Protein AF-A0A3D0FQM7-F1 (afdb_monomer_lite)

Sequence (229 aa):
MLYHYLISGLPNIERDDNKPVPDLDWLRAELDEQLTDADKGLIDLVSMDIDAMPLTEEQQEHIETLREPDRTNYKQKLYYDKGLGCGNDFVRQWFAYLMTVNNIVTALLCRRHGWDVRNQVVGDDEVAQLLRSSNARDFDLPPIVEDYSMIAAVAEEENLFLREKKLDALKWQWLEEHSFDKFFGIEQVVAYWLQVSLLTRWKALTIEQGTQVFRNLLDELKKTDIPQT

Foldseek 3Di:
DFAQVVLVPDDDDDPDLPDDQDDLVVLLVSCVVPDDPLLNVLLCLLPDDLVPDDDDPVLVVVLVVDDPPLSVLSSLQVSLVSQCPRPDPLSNVLSVVVLLLQLQLQLLLCVVVVHQSLSVRHDDDPSNVLSNPAPDNLSPCCVPDVCSVLSNVLSVDPPPVVSLVSVLVVSLVSLCVSCVVVSGHSSVVSSSSSNSVSSVVVNVVVVVVVVVVVVVVVVVVVVVPDDDD

Structure (mmCIF, N/CA/C/O backbone):
data_AF-A0A3D0FQM7-F1
#
_entry.id   AF-A0A3D0FQM7-F1
#
loop_
_atom_site.group_PDB
_atom_site.id
_atom_site.type_symbol
_atom_site.label_atom_id
_atom_site.label_alt_id
_atom_site.label_comp_id
_atom_site.label_asym_id
_atom_site.label_entity_id
_atom_site.label_seq_id
_atom_site.pdbx_PDB_ins_code
_atom_site.Cartn_x
_atom_site.Cartn_y
_atom_site.Cartn_z
_atom_site.occupancy
_atom_site.B_iso_or_equiv
_atom_site.auth_seq_id
_atom_site.auth_comp_id
_atom_site.auth_asym_id
_atom_site.auth_atom_id
_atom_site.pdbx_PDB_model_num
ATOM 1 N N . MET A 1 1 ? 9.059 -12.414 -19.251 1.00 63.94 1 MET A N 1
ATOM 2 C CA . MET A 1 1 ? 10.210 -11.866 -20.007 1.00 63.94 1 MET A CA 1
ATOM 3 C C . MET A 1 1 ? 11.314 -11.554 -18.997 1.00 63.94 1 MET A C 1
ATOM 5 O O . MET A 1 1 ? 11.016 -11.553 -17.812 1.00 63.94 1 MET A O 1
ATOM 9 N N . LEU A 1 2 ? 12.573 -11.404 -19.411 1.00 76.06 2 LEU A N 1
ATOM 10 C CA . LEU A 1 2 ? 13.686 -11.153 -18.488 1.00 76.06 2 LEU A CA 1
ATOM 11 C C . LEU A 1 2 ? 14.192 -9.711 -18.657 1.00 76.06 2 LEU A C 1
ATOM 13 O O . LEU A 1 2 ? 14.717 -9.386 -19.720 1.00 76.06 2 LEU A O 1
ATOM 17 N N . TYR A 1 3 ? 14.081 -8.875 -17.622 1.00 88.38 3 TYR A N 1
ATOM 18 C CA . TYR A 1 3 ? 14.333 -7.421 -17.697 1.00 88.38 3 TYR A CA 1
ATOM 19 C C . TYR A 1 3 ? 15.748 -7.015 -17.257 1.00 88.38 3 TYR A C 1
ATOM 21 O O . TYR A 1 3 ? 15.946 -5.949 -16.684 1.00 88.38 3 TYR A O 1
ATOM 29 N N . HIS A 1 4 ? 16.754 -7.858 -17.509 1.00 85.25 4 HIS A N 1
ATOM 30 C CA . HIS A 1 4 ? 18.127 -7.644 -17.026 1.00 85.25 4 HIS A CA 1
ATOM 31 C C . HIS A 1 4 ? 18.690 -6.257 -17.357 1.00 85.25 4 HIS A C 1
ATOM 33 O O . HIS A 1 4 ? 19.258 -5.608 -16.482 1.00 85.25 4 HIS A O 1
ATOM 39 N N . TYR A 1 5 ? 18.553 -5.814 -18.612 1.00 84.75 5 TYR A N 1
ATOM 40 C CA . TYR A 1 5 ? 19.114 -4.540 -19.071 1.00 84.75 5 TYR A CA 1
ATOM 41 C C . TYR A 1 5 ? 18.405 -3.347 -18.442 1.00 84.75 5 TYR A C 1
ATOM 43 O O . TYR A 1 5 ? 19.082 -2.447 -17.953 1.00 84.75 5 TYR A O 1
ATOM 51 N N . LEU A 1 6 ? 17.071 -3.392 -18.392 1.00 87.69 6 LEU A N 1
ATOM 52 C CA . LEU A 1 6 ? 16.260 -2.393 -17.709 1.00 87.69 6 LEU A CA 1
ATOM 53 C C . LEU A 1 6 ? 16.699 -2.266 -16.251 1.00 87.69 6 LEU A C 1
ATOM 55 O O . LEU A 1 6 ? 17.138 -1.203 -15.835 1.00 87.69 6 LEU A O 1
ATOM 59 N N . ILE A 1 7 ? 16.673 -3.375 -15.506 1.00 86.88 7 ILE A N 1
ATOM 60 C CA . ILE A 1 7 ? 16.970 -3.398 -14.068 1.00 86.88 7 ILE A CA 1
ATOM 61 C C . ILE A 1 7 ? 18.404 -2.941 -13.786 1.00 86.88 7 ILE A C 1
ATOM 63 O O . ILE A 1 7 ? 18.631 -2.190 -12.844 1.00 86.88 7 ILE A O 1
ATOM 67 N N . SER A 1 8 ? 19.366 -3.331 -14.625 1.00 84.62 8 SER A N 1
ATOM 68 C CA . SER A 1 8 ? 20.765 -2.900 -14.478 1.00 84.62 8 SER A CA 1
ATOM 69 C C . SER A 1 8 ? 20.973 -1.409 -14.773 1.00 84.62 8 SER A C 1
ATOM 71 O O . SER A 1 8 ? 21.980 -0.845 -14.350 1.00 84.62 8 SER A O 1
ATOM 73 N N . GLY A 1 9 ? 20.062 -0.785 -15.525 1.00 83.25 9 GL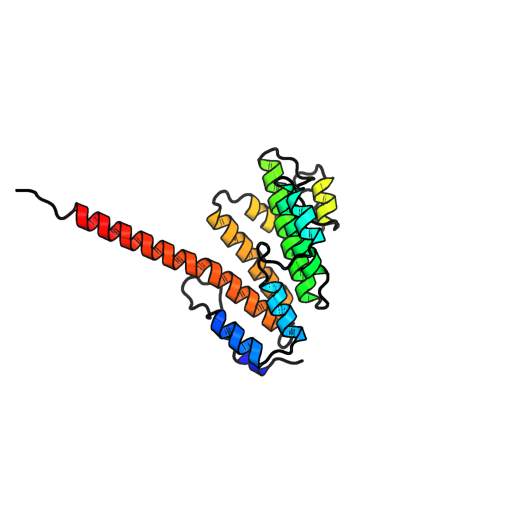Y A N 1
ATOM 74 C CA . GLY A 1 9 ? 20.080 0.643 -15.841 1.00 83.25 9 GLY A CA 1
ATOM 75 C C . GLY A 1 9 ? 19.309 1.515 -14.848 1.00 83.25 9 GLY A C 1
ATOM 76 O O . GLY A 1 9 ? 19.432 2.739 -14.912 1.00 83.25 9 GLY A O 1
ATOM 77 N N . LEU A 1 10 ? 18.533 0.920 -13.934 1.00 86.25 10 LEU A N 1
ATOM 78 C CA . LEU A 1 10 ? 17.749 1.678 -12.962 1.00 86.25 10 LEU A CA 1
ATOM 79 C C . LEU A 1 10 ? 18.667 2.384 -11.946 1.00 86.25 10 LEU A C 1
ATOM 81 O O . LEU A 1 10 ? 19.598 1.768 -11.417 1.00 86.25 10 LEU A O 1
ATOM 85 N N . PRO A 1 11 ? 18.414 3.669 -11.632 1.00 86.00 11 PRO A N 1
ATOM 86 C CA . PRO A 1 11 ? 19.147 4.379 -10.592 1.00 86.00 11 PRO A CA 1
ATOM 87 C C . PRO A 1 11 ? 19.053 3.670 -9.241 1.00 86.00 11 PRO A C 1
ATOM 89 O O . PRO A 1 11 ? 17.975 3.228 -8.845 1.00 86.00 11 PRO A O 1
ATOM 92 N N . ASN A 1 12 ? 20.150 3.632 -8.486 1.00 84.50 12 ASN A N 1
ATOM 93 C CA . ASN A 1 12 ? 20.084 3.159 -7.107 1.00 84.50 12 ASN A CA 1
ATOM 94 C C . ASN A 1 12 ? 19.254 4.137 -6.262 1.00 84.50 12 ASN A C 1
ATOM 96 O O . ASN A 1 12 ? 19.517 5.343 -6.280 1.00 84.50 12 ASN A O 1
ATOM 100 N N . ILE A 1 13 ? 18.282 3.615 -5.520 1.00 86.38 13 ILE A N 1
ATOM 101 C CA . ILE A 1 13 ? 17.407 4.396 -4.646 1.00 86.38 13 ILE A CA 1
ATOM 102 C C . ILE A 1 13 ? 17.556 3.924 -3.211 1.00 86.38 13 ILE A C 1
ATOM 104 O O . ILE A 1 13 ? 17.746 2.745 -2.935 1.00 86.38 13 ILE A O 1
ATOM 108 N N . GLU A 1 14 ? 17.453 4.867 -2.288 1.00 82.06 14 GLU A N 1
ATOM 109 C CA . GLU A 1 14 ? 17.470 4.597 -0.860 1.00 82.06 14 GLU A CA 1
ATOM 110 C C . GLU A 1 14 ? 16.447 5.499 -0.186 1.00 82.06 14 GLU A C 1
ATOM 112 O O . GLU A 1 14 ? 16.129 6.586 -0.677 1.00 82.06 14 GLU A O 1
ATOM 117 N N . ARG A 1 15 ? 15.965 5.066 0.975 1.00 79.12 15 ARG A N 1
ATOM 118 C CA . ARG A 1 15 ? 15.038 5.833 1.800 1.00 79.12 15 ARG A CA 1
ATOM 119 C C . ARG A 1 15 ? 15.767 6.917 2.604 1.00 79.12 15 ARG A C 1
ATOM 121 O O . ARG A 1 15 ? 15.779 6.899 3.832 1.00 79.12 15 ARG A O 1
ATOM 128 N N . ASP A 1 16 ? 16.395 7.846 1.894 1.00 73.56 16 ASP A N 1
ATOM 129 C CA . ASP A 1 16 ? 17.063 9.030 2.438 1.00 73.56 16 ASP A CA 1
ATOM 130 C C . ASP A 1 16 ? 16.453 10.282 1.805 1.00 73.56 16 ASP A C 1
ATOM 132 O O . ASP A 1 16 ? 16.537 10.480 0.592 1.00 73.56 16 ASP A O 1
ATOM 136 N N . ASP A 1 17 ? 15.866 11.142 2.641 1.00 68.06 17 ASP A N 1
ATOM 137 C CA . ASP A 1 17 ? 15.197 12.380 2.225 1.00 68.06 17 ASP A CA 1
ATOM 138 C C . ASP A 1 17 ? 16.145 13.351 1.480 1.00 68.06 17 ASP A C 1
ATOM 140 O O . ASP A 1 17 ? 15.680 14.252 0.782 1.00 68.06 17 ASP A O 1
ATOM 144 N N . ASN A 1 18 ? 17.467 13.180 1.605 1.00 69.38 18 ASN A N 1
ATOM 145 C CA . ASN A 1 18 ? 18.467 14.021 0.941 1.00 69.38 18 ASN A CA 1
ATOM 146 C C . ASN A 1 18 ? 18.941 13.474 -0.410 1.00 69.38 18 ASN A C 1
ATOM 148 O O . ASN A 1 18 ? 19.689 14.157 -1.117 1.00 69.38 18 ASN A O 1
ATOM 152 N N . LYS A 1 19 ? 18.558 12.245 -0.773 1.00 73.38 19 LYS A N 1
ATOM 153 C CA . LYS A 1 19 ? 18.982 11.633 -2.033 1.00 73.38 19 LYS A CA 1
ATOM 154 C C . LYS A 1 19 ? 18.049 12.017 -3.180 1.00 73.38 19 LYS A C 1
ATOM 156 O O . LYS A 1 19 ? 16.846 12.196 -2.984 1.00 73.38 19 LYS A O 1
ATOM 161 N N . PRO A 1 20 ? 18.589 12.164 -4.403 1.00 75.50 20 PRO A N 1
ATOM 162 C CA . PRO A 1 20 ? 17.763 12.438 -5.563 1.00 75.50 20 PRO A CA 1
ATOM 163 C C . PRO A 1 20 ? 16.830 11.253 -5.824 1.00 75.50 20 PRO A C 1
ATOM 165 O O . PRO A 1 20 ? 17.272 10.128 -6.040 1.00 75.50 20 PRO A O 1
ATOM 168 N N . VAL A 1 21 ? 15.532 11.537 -5.819 1.00 83.19 21 VAL A N 1
ATOM 169 C CA . VAL A 1 21 ? 14.489 10.591 -6.224 1.00 83.19 21 VAL A CA 1
ATOM 170 C C . VAL A 1 21 ? 14.320 10.685 -7.742 1.00 83.19 21 VAL A C 1
ATOM 172 O O . VAL A 1 21 ? 14.180 11.817 -8.234 1.00 83.19 21 VAL A O 1
ATOM 175 N N . PRO A 1 22 ? 14.329 9.552 -8.474 1.00 84.81 22 PRO A N 1
ATOM 176 C CA . PRO A 1 22 ? 14.021 9.525 -9.898 1.00 84.81 22 PRO A CA 1
ATOM 177 C C . PRO A 1 22 ? 12.684 10.198 -10.203 1.00 84.81 22 PRO A C 1
ATOM 179 O O . PRO A 1 22 ? 11.753 10.165 -9.399 1.00 84.81 22 PRO A O 1
ATOM 182 N N . ASP A 1 23 ? 12.600 10.824 -11.368 1.00 87.94 23 ASP A N 1
ATOM 183 C CA . ASP A 1 23 ? 11.354 11.398 -11.856 1.00 87.94 23 ASP A CA 1
ATOM 184 C C . ASP A 1 23 ? 10.416 10.267 -12.319 1.00 87.94 23 ASP A C 1
ATOM 186 O O . ASP A 1 23 ? 10.835 9.391 -13.081 1.00 87.94 23 ASP A O 1
ATOM 190 N N . LEU A 1 24 ? 9.173 10.263 -11.824 1.00 89.44 24 LEU A N 1
ATOM 191 C CA . LEU A 1 24 ? 8.188 9.229 -12.154 1.00 89.44 24 LEU A CA 1
ATOM 192 C C . LEU A 1 24 ? 7.749 9.279 -13.619 1.00 89.44 24 LEU A C 1
ATOM 194 O O . LEU A 1 24 ? 7.508 8.221 -14.192 1.00 89.44 24 LEU A O 1
ATOM 198 N N . ASP A 1 25 ? 7.682 10.459 -14.237 1.00 90.06 25 ASP A N 1
ATOM 199 C CA . ASP A 1 25 ? 7.291 10.600 -15.641 1.00 90.06 25 ASP A CA 1
ATOM 200 C C . ASP A 1 25 ? 8.396 10.064 -16.555 1.00 90.06 25 ASP A C 1
ATOM 202 O O . ASP A 1 25 ? 8.126 9.336 -17.513 1.00 90.06 25 ASP A O 1
ATOM 206 N N . TRP A 1 26 ? 9.659 10.361 -16.222 1.00 91.44 26 TRP A N 1
ATOM 207 C CA . TRP A 1 26 ? 10.805 9.759 -16.909 1.00 91.44 26 TRP A CA 1
ATOM 208 C C . TRP A 1 26 ? 10.800 8.237 -16.761 1.00 91.44 26 TRP A C 1
ATOM 210 O O . TRP A 1 26 ? 10.916 7.523 -17.757 1.00 91.44 26 TRP A O 1
ATOM 220 N N . LEU A 1 27 ? 10.644 7.743 -15.528 1.00 92.69 27 LEU A N 1
ATOM 221 C CA . LEU A 1 27 ? 10.638 6.308 -15.266 1.00 92.69 27 LEU A CA 1
ATOM 222 C C . LEU A 1 27 ? 9.503 5.643 -16.042 1.00 92.69 27 LEU A C 1
ATOM 224 O O . LEU A 1 27 ? 9.705 4.593 -16.640 1.00 92.69 27 LEU A O 1
ATOM 228 N N . ARG A 1 28 ? 8.326 6.272 -16.086 1.00 94.25 28 ARG A N 1
ATOM 229 C CA . ARG A 1 28 ? 7.182 5.749 -16.826 1.00 94.25 28 ARG A CA 1
ATOM 230 C C . ARG A 1 28 ? 7.488 5.610 -18.311 1.00 94.25 28 ARG A C 1
ATOM 232 O O . ARG A 1 28 ? 7.230 4.548 -18.867 1.00 94.25 28 ARG A O 1
ATOM 239 N N . ALA A 1 29 ? 8.062 6.644 -18.924 1.00 93.12 29 ALA A N 1
ATOM 240 C CA . ALA A 1 29 ? 8.447 6.608 -20.331 1.00 93.12 29 ALA A CA 1
ATOM 241 C C . ALA A 1 29 ? 9.453 5.479 -20.617 1.00 93.12 29 ALA A C 1
ATOM 243 O O . ALA A 1 29 ? 9.261 4.712 -21.557 1.00 93.12 29 ALA A O 1
ATOM 244 N N . GLU A 1 30 ? 10.468 5.323 -19.762 1.00 91.38 30 GLU A N 1
ATOM 245 C CA . GLU A 1 30 ? 11.468 4.255 -19.882 1.00 91.38 30 GLU A CA 1
ATOM 246 C C . GLU A 1 30 ? 10.831 2.857 -19.781 1.00 91.38 30 GLU A C 1
ATOM 248 O O . GLU A 1 30 ? 11.126 1.960 -20.573 1.00 91.38 30 GLU A O 1
ATOM 253 N N . LEU A 1 31 ? 9.913 2.665 -18.827 1.00 93.81 31 LEU A N 1
ATOM 254 C CA . LEU A 1 31 ? 9.181 1.408 -18.676 1.00 93.81 31 LEU A CA 1
ATOM 255 C C . LEU A 1 31 ? 8.269 1.135 -19.879 1.00 93.81 31 LEU A C 1
ATOM 257 O O . LEU A 1 31 ? 8.211 0.003 -20.358 1.00 93.81 31 LEU A O 1
ATOM 261 N N . ASP A 1 32 ? 7.585 2.150 -20.403 1.00 92.75 32 ASP A N 1
ATOM 262 C CA . ASP A 1 32 ? 6.662 1.986 -21.525 1.00 92.75 32 ASP A CA 1
ATOM 263 C C . ASP A 1 32 ? 7.373 1.570 -22.829 1.00 92.75 32 ASP A C 1
ATOM 265 O O . ASP A 1 32 ? 6.770 0.894 -23.671 1.00 92.75 32 ASP A O 1
ATOM 269 N N . GLU A 1 33 ? 8.652 1.908 -22.997 1.00 92.44 33 GLU A N 1
ATOM 270 C CA . GLU A 1 33 ? 9.459 1.463 -24.139 1.00 92.44 33 GLU A CA 1
ATOM 271 C C . GLU A 1 33 ? 9.908 -0.002 -24.027 1.00 92.44 33 GLU A C 1
ATOM 273 O O . GLU A 1 33 ? 10.054 -0.684 -25.045 1.00 92.44 33 GLU A O 1
ATOM 278 N N . GLN A 1 34 ? 10.116 -0.503 -22.805 1.00 92.44 34 GLN A N 1
ATOM 279 C CA . GLN A 1 34 ? 10.748 -1.807 -22.570 1.00 92.44 34 GLN A CA 1
ATOM 280 C C . GLN A 1 34 ? 9.785 -2.915 -22.117 1.00 92.44 34 GLN A C 1
ATOM 282 O O . GLN A 1 34 ? 10.095 -4.100 -22.271 1.00 92.44 34 GLN A O 1
ATOM 287 N N . LEU A 1 35 ? 8.632 -2.564 -21.544 1.00 94.44 35 LEU A N 1
ATOM 288 C CA . LEU A 1 35 ? 7.663 -3.523 -21.016 1.00 94.44 35 LEU A CA 1
ATOM 289 C C . LEU A 1 35 ? 6.705 -4.050 -22.090 1.00 94.44 35 LEU A C 1
ATOM 291 O O . LEU A 1 35 ? 6.374 -3.373 -23.064 1.00 94.44 35 LEU A O 1
ATOM 295 N N . THR A 1 36 ? 6.205 -5.271 -21.883 1.00 95.06 36 THR A N 1
ATOM 296 C CA . THR A 1 36 ? 5.086 -5.790 -22.681 1.00 95.06 36 THR A CA 1
ATOM 297 C C . THR A 1 36 ? 3.776 -5.131 -22.254 1.00 95.06 36 THR A C 1
ATOM 299 O O . THR A 1 36 ? 3.668 -4.643 -21.132 1.00 95.06 36 THR A O 1
ATOM 302 N N . ASP A 1 37 ? 2.746 -5.166 -23.102 1.00 94.06 37 ASP A N 1
ATOM 303 C CA . ASP A 1 37 ? 1.435 -4.589 -22.759 1.00 94.06 37 ASP A CA 1
ATOM 304 C C . ASP A 1 37 ? 0.825 -5.211 -21.491 1.00 94.06 37 ASP A C 1
ATOM 306 O O . ASP A 1 37 ? 0.193 -4.519 -20.696 1.00 94.06 37 ASP A O 1
ATOM 310 N N . ALA A 1 38 ? 1.062 -6.507 -21.259 1.00 93.44 38 ALA A N 1
ATOM 311 C CA . ALA A 1 38 ? 0.615 -7.182 -20.043 1.00 93.44 38 ALA A CA 1
ATOM 312 C C . ALA A 1 38 ? 1.317 -6.633 -18.787 1.00 93.44 38 ALA A C 1
ATOM 314 O O . ALA A 1 38 ? 0.674 -6.424 -17.761 1.00 93.44 38 ALA A O 1
ATOM 315 N N . ASP A 1 39 ? 2.620 -6.365 -18.878 1.00 95.69 39 ASP A N 1
ATOM 316 C CA . ASP A 1 39 ? 3.418 -5.855 -17.760 1.00 95.69 39 ASP A CA 1
ATOM 317 C C . ASP A 1 39 ? 3.153 -4.374 -17.486 1.00 95.69 39 ASP A C 1
ATOM 319 O O . ASP A 1 39 ? 3.108 -3.960 -16.329 1.00 95.69 39 ASP A O 1
ATOM 323 N N . LYS A 1 40 ? 2.907 -3.579 -18.535 1.00 96.12 40 LYS A N 1
ATOM 324 C CA . LYS A 1 40 ? 2.424 -2.196 -18.395 1.00 96.12 40 LYS A CA 1
ATOM 325 C C . LYS A 1 40 ? 1.127 -2.154 -17.599 1.00 96.12 40 LYS A C 1
ATOM 327 O O . LYS A 1 40 ? 1.001 -1.334 -16.697 1.00 96.12 40 LYS A O 1
ATOM 332 N N . GLY A 1 41 ? 0.228 -3.110 -17.844 1.00 96.31 41 GLY A N 1
ATOM 333 C CA . GLY A 1 41 ? -0.997 -3.270 -17.064 1.00 96.31 41 GLY A CA 1
ATOM 334 C C . GLY A 1 41 ? -0.753 -3.490 -15.565 1.00 96.31 41 GLY A C 1
ATOM 335 O O . GLY A 1 41 ? -1.575 -3.068 -14.754 1.00 96.31 41 GLY A O 1
ATOM 336 N N . LEU A 1 42 ? 0.378 -4.088 -15.166 1.00 97.31 42 LEU A N 1
ATOM 337 C CA . LEU A 1 42 ? 0.753 -4.198 -13.751 1.00 97.31 42 LEU A CA 1
ATOM 338 C C . LEU A 1 42 ? 1.178 -2.847 -13.177 1.00 97.31 42 LEU A C 1
ATOM 340 O O . LEU A 1 42 ? 0.751 -2.512 -12.074 1.00 97.31 42 LEU A O 1
ATOM 344 N N . ILE A 1 43 ? 1.971 -2.067 -13.922 1.00 97.44 43 ILE A N 1
ATOM 345 C CA . ILE A 1 43 ? 2.367 -0.709 -13.518 1.00 97.44 43 ILE A CA 1
ATOM 346 C C . ILE A 1 43 ? 1.133 0.191 -13.411 1.00 97.44 43 ILE A C 1
ATOM 348 O O . ILE A 1 43 ? 0.979 0.894 -12.415 1.00 97.44 43 ILE A O 1
ATOM 352 N N . ASP A 1 44 ? 0.219 0.126 -14.379 1.00 96.44 44 ASP A N 1
ATOM 353 C CA . ASP A 1 44 ? -1.051 0.861 -14.353 1.00 96.44 44 ASP A CA 1
ATOM 354 C C . ASP A 1 44 ? -1.880 0.499 -13.121 1.00 96.44 44 ASP A C 1
ATOM 356 O O . ASP A 1 44 ? -2.375 1.378 -12.417 1.00 96.44 44 ASP A O 1
ATOM 360 N N . LEU A 1 45 ? -1.984 -0.799 -12.822 1.00 97.00 45 LEU A N 1
ATOM 361 C CA . LEU A 1 45 ? -2.744 -1.292 -11.683 1.00 97.00 45 LEU A CA 1
ATOM 362 C C . LEU A 1 45 ? -2.171 -0.792 -10.351 1.00 97.00 45 LEU A C 1
ATOM 364 O O . LEU A 1 45 ? -2.932 -0.310 -9.515 1.00 97.00 45 LEU A O 1
ATOM 368 N N . VAL A 1 46 ? -0.852 -0.871 -10.145 1.00 96.94 46 VAL A N 1
ATOM 369 C CA . VAL A 1 46 ? -0.231 -0.404 -8.889 1.00 96.94 46 VAL A CA 1
ATOM 370 C C . VAL A 1 46 ? -0.152 1.121 -8.778 1.00 96.94 46 VAL A C 1
ATOM 372 O O . VAL A 1 46 ? -0.006 1.637 -7.673 1.00 96.94 46 VAL A O 1
ATOM 375 N N . SER A 1 47 ? -0.268 1.839 -9.898 1.00 95.06 47 SER A N 1
ATOM 376 C CA . SER A 1 47 ? -0.301 3.310 -9.950 1.00 95.06 47 SER A CA 1
ATOM 377 C C . SER A 1 47 ? -1.711 3.886 -9.854 1.00 95.06 47 SER A C 1
ATOM 379 O O . SER A 1 47 ? -1.874 5.103 -9.816 1.00 95.06 47 SER A O 1
ATOM 381 N N . MET A 1 48 ? -2.732 3.029 -9.870 1.00 95.06 48 MET A N 1
ATOM 382 C CA . MET A 1 48 ? -4.126 3.444 -9.884 1.00 95.06 48 MET A CA 1
ATOM 383 C C . MET A 1 48 ? -4.469 4.238 -8.623 1.00 95.06 48 MET A C 1
ATOM 385 O O . MET A 1 48 ? -4.317 3.751 -7.502 1.00 95.06 48 MET A O 1
ATOM 389 N N . ASP A 1 49 ? -4.999 5.441 -8.822 1.00 91.44 49 ASP A N 1
ATOM 390 C CA . ASP A 1 49 ? -5.628 6.213 -7.760 1.00 91.44 49 ASP A CA 1
ATOM 391 C C . ASP A 1 49 ? -7.029 5.648 -7.488 1.00 91.44 49 ASP A C 1
ATOM 393 O O . ASP A 1 49 ? -7.835 5.460 -8.403 1.00 91.44 49 ASP A O 1
ATOM 397 N N . ILE A 1 50 ? -7.319 5.373 -6.219 1.00 91.25 50 ILE A N 1
ATOM 398 C CA . ILE A 1 50 ? -8.617 4.883 -5.760 1.00 91.25 50 ILE A CA 1
ATOM 399 C C . ILE A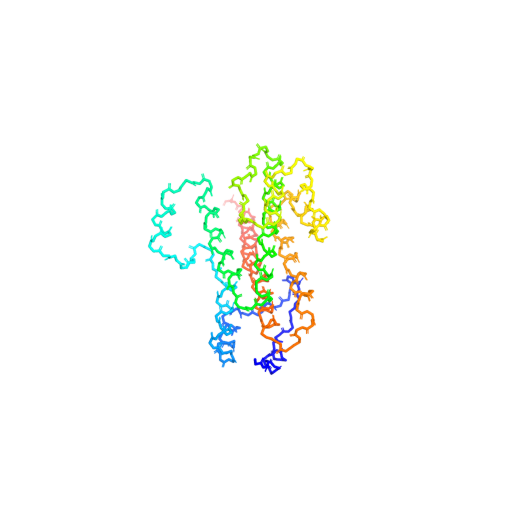 1 50 ? -9.761 5.841 -6.106 1.00 91.25 50 ILE A C 1
ATOM 401 O O . ILE A 1 50 ? -10.863 5.391 -6.425 1.00 91.25 50 ILE A O 1
ATOM 405 N N . ASP A 1 51 ? -9.515 7.151 -6.076 1.00 89.75 51 ASP A N 1
ATOM 406 C CA . ASP A 1 51 ? -10.547 8.150 -6.345 1.00 89.75 51 ASP A CA 1
ATOM 407 C C . ASP A 1 51 ? -10.804 8.342 -7.840 1.00 89.75 51 ASP A C 1
ATOM 409 O O . ASP A 1 51 ? -11.897 8.765 -8.225 1.00 89.75 51 ASP A O 1
ATOM 413 N N . ALA A 1 52 ? -9.836 7.965 -8.677 1.00 89.81 52 ALA A N 1
ATOM 414 C CA . ALA A 1 52 ? -9.923 8.022 -10.132 1.00 89.81 52 ALA A CA 1
ATOM 415 C C . ALA A 1 52 ? -10.060 6.637 -10.788 1.00 89.81 52 ALA A C 1
ATOM 417 O O . ALA A 1 52 ? -9.950 6.524 -12.012 1.00 89.81 52 ALA A O 1
ATOM 418 N N . MET A 1 53 ? -10.289 5.573 -10.007 1.00 92.31 53 MET A N 1
ATOM 419 C CA . MET A 1 53 ? -10.372 4.227 -10.567 1.00 92.31 53 MET A CA 1
ATOM 420 C C . MET A 1 53 ? -11.561 4.106 -11.536 1.00 92.31 53 MET A C 1
ATOM 422 O O . MET A 1 53 ? -12.639 4.652 -11.280 1.00 92.31 53 MET A O 1
ATOM 426 N N . PRO A 1 54 ? -11.419 3.349 -12.636 1.00 92.06 54 PRO A N 1
ATOM 427 C CA . PRO A 1 54 ? -12.515 3.152 -13.569 1.00 92.06 54 PRO A CA 1
ATOM 428 C C . PRO A 1 54 ? -13.601 2.271 -12.940 1.00 92.06 54 PRO A C 1
ATOM 430 O O . PRO A 1 54 ? -13.327 1.140 -12.508 1.00 92.06 54 PRO A O 1
ATOM 433 N N . LEU A 1 55 ? -14.824 2.799 -12.942 1.00 94.25 55 LEU A N 1
ATOM 434 C CA . LEU A 1 55 ? -16.041 2.195 -12.404 1.00 94.25 55 LEU A CA 1
ATOM 435 C C . LEU A 1 55 ? -17.032 1.881 -13.527 1.00 94.25 55 LEU A C 1
ATOM 437 O O . LEU A 1 55 ? -17.104 2.614 -14.514 1.00 94.25 55 LEU A O 1
ATOM 441 N N . THR A 1 56 ? -17.815 0.818 -13.365 1.00 96.19 56 THR A N 1
ATOM 442 C CA . THR A 1 56 ? -18.982 0.562 -14.221 1.00 96.19 56 THR A CA 1
ATOM 443 C C . THR A 1 56 ? -20.132 1.508 -13.864 1.00 96.19 56 THR A C 1
ATOM 445 O O . THR A 1 56 ? -20.182 2.029 -12.749 1.00 96.19 56 THR A O 1
ATOM 448 N N . GLU A 1 57 ? -21.083 1.698 -14.782 1.00 96.56 57 GLU A N 1
ATOM 449 C CA . GLU A 1 57 ? -22.299 2.491 -14.523 1.00 96.56 57 GLU A CA 1
ATOM 450 C C . GLU A 1 57 ? -23.046 1.976 -13.278 1.00 96.56 57 GLU A C 1
ATOM 452 O O . GLU A 1 57 ? -23.372 2.750 -12.385 1.00 96.56 57 GLU A O 1
ATOM 457 N N . GLU A 1 58 ? -23.191 0.653 -13.142 1.00 96.56 58 GLU A N 1
ATOM 458 C CA . GLU A 1 58 ? -23.804 0.016 -11.965 1.00 96.56 58 GLU A CA 1
ATOM 459 C C . GLU A 1 58 ? -23.066 0.351 -10.656 1.00 96.56 58 GLU A C 1
ATOM 461 O O . GLU A 1 58 ? -23.690 0.644 -9.636 1.00 96.56 58 GLU A O 1
ATOM 466 N N . GLN A 1 59 ? -21.728 0.334 -10.668 1.00 96.31 59 GLN A N 1
ATOM 467 C CA . GLN A 1 59 ? -20.930 0.682 -9.490 1.00 96.31 59 GLN A CA 1
ATOM 468 C C . GLN A 1 59 ? -21.088 2.159 -9.122 1.00 96.31 59 GLN A C 1
ATOM 470 O O . GLN A 1 59 ? -21.149 2.484 -7.936 1.00 96.31 59 GLN A O 1
ATOM 475 N N . GLN A 1 60 ? -21.155 3.047 -10.117 1.00 95.12 60 GLN A N 1
ATOM 476 C CA . GLN A 1 60 ? -21.367 4.480 -9.904 1.00 95.12 60 GLN A CA 1
ATOM 477 C C . GLN A 1 60 ? -22.740 4.743 -9.283 1.00 95.12 60 GLN A C 1
ATOM 479 O O . GLN A 1 60 ? -22.812 5.372 -8.228 1.00 95.12 60 GLN A O 1
ATOM 484 N N . GLU A 1 61 ? -23.803 4.183 -9.865 1.00 96.25 61 GLU A N 1
ATOM 485 C CA . GLU A 1 61 ? -25.159 4.288 -9.321 1.00 96.25 61 GLU A CA 1
ATOM 486 C C . GLU A 1 61 ? -25.222 3.752 -7.886 1.00 96.25 61 GLU A C 1
ATOM 488 O O . GLU A 1 61 ? -25.775 4.402 -6.999 1.00 96.25 61 GLU A O 1
ATOM 493 N N . HIS A 1 62 ? -24.598 2.600 -7.613 1.00 95.81 62 HIS A N 1
ATOM 494 C CA . HIS A 1 62 ? -24.563 2.047 -6.263 1.00 95.81 62 HIS A CA 1
ATOM 495 C C . HIS A 1 62 ? -23.855 2.981 -5.270 1.00 95.81 62 HIS A C 1
ATOM 497 O O . HIS A 1 62 ? -24.397 3.251 -4.198 1.00 95.81 62 HIS A O 1
ATOM 503 N N . ILE A 1 63 ? -22.688 3.524 -5.628 1.00 94.38 63 ILE A N 1
ATOM 504 C CA . ILE A 1 63 ? -21.919 4.477 -4.807 1.00 94.38 63 ILE A CA 1
ATOM 505 C C . ILE A 1 63 ? -22.755 5.708 -4.435 1.00 94.38 63 ILE A C 1
ATOM 507 O O . ILE A 1 63 ? -22.671 6.181 -3.298 1.00 94.38 63 ILE A O 1
ATOM 511 N N . GLU A 1 64 ? -23.585 6.207 -5.352 1.00 94.75 64 GLU A N 1
ATOM 512 C CA . GLU A 1 64 ? -24.474 7.349 -5.105 1.00 94.75 64 GLU A CA 1
ATOM 513 C C . GLU A 1 64 ? -25.571 7.043 -4.075 1.00 94.75 64 GLU A C 1
ATOM 515 O O . GLU A 1 64 ? -25.998 7.938 -3.340 1.00 94.75 64 GLU A O 1
ATOM 520 N N . THR A 1 65 ? -25.991 5.778 -3.952 1.00 96.12 65 THR A N 1
ATOM 521 C CA . THR A 1 65 ? -26.957 5.358 -2.920 1.00 96.12 65 THR A CA 1
ATOM 522 C C . THR A 1 65 ? -26.351 5.264 -1.517 1.00 96.12 65 THR A C 1
ATOM 524 O O . THR A 1 65 ? -27.083 5.301 -0.523 1.00 96.12 65 THR A O 1
ATOM 527 N N . LEU A 1 66 ? -25.021 5.161 -1.415 1.00 94.00 66 LEU A N 1
ATOM 528 C CA . LEU A 1 66 ? -24.313 4.957 -0.156 1.00 94.00 66 LEU A CA 1
ATOM 529 C C . LEU A 1 66 ? -24.015 6.279 0.565 1.00 94.00 66 LEU A C 1
ATOM 531 O O . LEU A 1 66 ? -23.682 7.317 -0.026 1.00 94.00 66 LEU A O 1
ATOM 535 N N . ARG A 1 67 ? -24.088 6.226 1.897 1.00 92.25 67 ARG A N 1
ATOM 536 C CA . ARG A 1 67 ? -23.649 7.309 2.786 1.00 92.25 67 ARG A CA 1
ATOM 537 C C . ARG A 1 67 ? -22.196 7.092 3.193 1.00 92.25 67 ARG A C 1
ATOM 539 O O . ARG A 1 67 ? -21.683 5.982 3.106 1.00 92.25 67 ARG A O 1
ATOM 546 N N . GLU A 1 68 ? -21.538 8.149 3.656 1.00 85.56 68 GLU A N 1
ATOM 547 C CA . GLU A 1 68 ? -20.244 7.977 4.315 1.00 85.56 68 GLU A CA 1
ATOM 548 C C . GLU A 1 68 ? -20.431 7.287 5.677 1.00 85.56 68 GLU A C 1
ATOM 550 O O . GLU A 1 68 ? -21.405 7.598 6.376 1.00 85.56 68 GLU A O 1
ATOM 555 N N . PRO A 1 69 ? -19.518 6.382 6.079 1.00 85.62 69 PRO A N 1
ATOM 556 C CA . PRO A 1 69 ? -18.283 5.985 5.383 1.00 85.62 69 PRO A CA 1
ATOM 557 C C . PRO A 1 69 ? -18.437 4.794 4.415 1.00 85.62 69 PRO A C 1
ATOM 559 O O . PRO A 1 69 ? -17.475 4.439 3.737 1.00 85.62 69 PRO A O 1
ATOM 562 N N . ASP A 1 70 ? -19.624 4.184 4.310 1.00 89.25 70 ASP A N 1
ATOM 563 C CA . ASP A 1 70 ? -19.863 2.985 3.483 1.00 89.25 70 ASP A CA 1
ATOM 564 C C . ASP A 1 70 ? -19.469 3.194 2.015 1.00 89.25 70 ASP A C 1
ATOM 566 O O . ASP A 1 70 ? -18.951 2.288 1.364 1.00 89.25 70 ASP A O 1
ATOM 570 N N . ARG A 1 71 ? -19.659 4.414 1.503 1.00 91.56 71 ARG A N 1
ATOM 571 C CA . ARG A 1 71 ? -19.218 4.813 0.164 1.00 91.56 71 ARG A CA 1
ATOM 572 C C . ARG A 1 71 ? -17.707 4.669 -0.019 1.00 91.56 71 ARG A C 1
ATOM 574 O O . ARG A 1 71 ? -17.260 4.079 -1.004 1.00 91.56 71 ARG A O 1
ATOM 581 N N . THR A 1 72 ? -16.932 5.198 0.924 1.00 90.25 72 THR A N 1
ATOM 582 C CA . THR A 1 72 ? -15.467 5.104 0.932 1.00 90.25 72 THR A CA 1
ATOM 583 C C . THR A 1 72 ? -15.024 3.643 1.016 1.00 90.25 72 THR A C 1
ATOM 585 O O . THR A 1 72 ? -14.196 3.200 0.220 1.00 90.25 72 THR A O 1
ATOM 588 N N . ASN A 1 73 ? -15.647 2.861 1.897 1.00 90.75 73 ASN A N 1
ATOM 589 C CA . ASN A 1 73 ? -15.299 1.452 2.095 1.00 90.75 73 ASN A CA 1
ATOM 590 C C . ASN A 1 73 ? -15.642 0.599 0.868 1.00 90.75 73 ASN A C 1
ATOM 592 O O . ASN A 1 73 ? -14.890 -0.305 0.506 1.00 90.75 73 ASN A O 1
ATOM 596 N N . TYR A 1 74 ? -16.736 0.916 0.172 1.00 93.31 74 TYR A N 1
ATOM 597 C CA . TYR A 1 74 ? -17.087 0.261 -1.084 1.00 93.31 74 TYR A CA 1
ATOM 598 C C . TYR A 1 74 ? -16.072 0.565 -2.194 1.00 93.31 74 TYR A C 1
ATOM 600 O O . TYR A 1 74 ? -15.627 -0.356 -2.879 1.00 93.31 74 TYR A O 1
ATOM 608 N N . LYS A 1 75 ? -15.636 1.825 -2.343 1.00 94.69 75 LYS A N 1
ATOM 609 C CA . LYS A 1 75 ? -14.560 2.171 -3.287 1.00 94.69 75 LYS A CA 1
ATOM 610 C C . LYS A 1 75 ? -13.259 1.434 -2.958 1.00 94.69 75 LYS A C 1
ATOM 612 O O . LYS A 1 75 ? -12.649 0.850 -3.848 1.00 94.69 75 LYS A O 1
ATOM 617 N N . GLN A 1 76 ? -12.864 1.401 -1.685 1.00 94.94 76 GLN A N 1
ATOM 618 C CA . GLN A 1 76 ? -11.686 0.650 -1.236 1.00 94.94 76 GLN A CA 1
ATOM 619 C C . GLN A 1 76 ? -11.805 -0.834 -1.556 1.00 94.94 76 GLN A C 1
ATOM 621 O O . GLN A 1 76 ? -10.853 -1.426 -2.058 1.00 94.94 76 GLN A O 1
ATOM 626 N N . LYS A 1 77 ? -12.985 -1.423 -1.348 1.00 94.94 77 LYS A N 1
ATOM 627 C CA . LYS A 1 77 ? -13.239 -2.812 -1.718 1.00 94.94 77 LYS A CA 1
ATOM 628 C C . LYS A 1 77 ? -12.999 -3.046 -3.207 1.00 94.94 77 LYS A C 1
ATOM 630 O O . LYS A 1 77 ? -12.232 -3.932 -3.554 1.00 94.94 77 LYS A O 1
ATOM 635 N N . LEU A 1 78 ? -13.595 -2.233 -4.078 1.00 95.94 78 LEU A N 1
ATOM 636 C CA . LEU A 1 78 ? -13.408 -2.359 -5.527 1.00 95.94 78 LEU A CA 1
ATOM 637 C C . LEU A 1 78 ? -11.941 -2.197 -5.951 1.00 95.94 78 LEU A C 1
ATOM 639 O O . LEU A 1 78 ? -11.471 -2.912 -6.836 1.00 95.94 78 LEU A O 1
ATOM 643 N N . TYR A 1 79 ? -11.222 -1.273 -5.314 1.00 96.88 79 TYR A N 1
ATOM 644 C CA . TYR A 1 79 ? -9.794 -1.067 -5.534 1.00 96.88 79 TYR A CA 1
ATOM 645 C C . TYR A 1 79 ? -8.982 -2.322 -5.187 1.00 96.88 79 TYR A C 1
ATOM 647 O O . TYR A 1 79 ? -8.212 -2.806 -6.020 1.00 96.88 79 TYR A O 1
ATOM 655 N N . TYR A 1 80 ? -9.194 -2.895 -3.998 1.00 97.31 80 TYR A N 1
ATOM 656 C CA . TYR A 1 80 ? -8.503 -4.117 -3.590 1.00 97.31 80 TYR A CA 1
ATOM 657 C C . TYR A 1 80 ? -8.923 -5.328 -4.418 1.00 97.31 80 TYR A C 1
ATOM 659 O O . TYR A 1 80 ? -8.054 -6.089 -4.827 1.00 97.31 80 TYR A O 1
ATOM 667 N N . ASP A 1 81 ? -10.207 -5.478 -4.747 1.00 96.19 81 ASP A N 1
ATOM 668 C CA . ASP A 1 81 ? -10.711 -6.579 -5.574 1.00 96.19 81 ASP A CA 1
ATOM 669 C C . ASP A 1 81 ? -10.031 -6.597 -6.959 1.00 96.19 81 ASP A C 1
ATOM 671 O O . ASP A 1 81 ? -9.664 -7.665 -7.453 1.00 96.19 81 ASP A O 1
ATOM 675 N N . LYS A 1 82 ? -9.775 -5.426 -7.570 1.00 96.12 82 LYS A N 1
ATOM 676 C CA . LYS A 1 82 ? -8.995 -5.330 -8.822 1.00 96.12 82 LYS A CA 1
ATOM 677 C C . LYS A 1 82 ? -7.562 -5.837 -8.644 1.00 96.12 82 LYS A C 1
ATOM 679 O O . LYS A 1 82 ? -7.072 -6.591 -9.483 1.00 96.12 82 LYS A O 1
ATOM 684 N N . GLY A 1 83 ? -6.901 -5.437 -7.560 1.00 96.69 83 GLY A N 1
ATOM 685 C CA . GLY A 1 83 ? -5.543 -5.869 -7.232 1.00 96.69 83 GLY A CA 1
ATOM 686 C C . GLY A 1 83 ? -5.435 -7.366 -6.941 1.00 96.69 83 GLY A C 1
ATOM 687 O O . GLY A 1 83 ? -4.582 -8.058 -7.495 1.00 96.69 83 GLY A O 1
ATOM 688 N N . LEU A 1 84 ? -6.348 -7.884 -6.120 1.00 97.06 84 LEU A N 1
ATOM 689 C CA . LEU A 1 84 ? -6.449 -9.295 -5.742 1.00 97.06 84 LEU A CA 1
ATOM 690 C C . LEU A 1 84 ? -6.862 -10.190 -6.918 1.00 97.06 84 LEU A C 1
ATOM 692 O O . LEU A 1 84 ? -6.514 -11.367 -6.942 1.00 97.06 84 LEU A O 1
ATOM 696 N N . GLY A 1 85 ? -7.563 -9.649 -7.916 1.00 95.94 85 GLY A N 1
ATOM 697 C CA . GLY A 1 85 ? -7.899 -10.346 -9.159 1.00 95.94 85 GLY A CA 1
ATOM 698 C C . GLY A 1 85 ? -6.756 -10.427 -10.180 1.00 95.94 85 GLY A C 1
ATOM 699 O O . GLY A 1 85 ? -6.930 -11.027 -11.241 1.00 95.94 85 GLY A O 1
ATOM 700 N N . CYS A 1 86 ? -5.597 -9.823 -9.900 1.00 95.31 86 CYS A N 1
ATOM 701 C CA . CYS A 1 86 ? -4.472 -9.775 -10.831 1.00 95.31 86 CYS A CA 1
ATOM 702 C C . CYS A 1 86 ? -3.832 -11.156 -11.073 1.00 95.31 86 CYS A C 1
ATOM 704 O O . CYS A 1 86 ? -3.660 -11.967 -10.165 1.00 95.31 86 CYS A O 1
ATOM 706 N N . GLY A 1 87 ? -3.390 -11.417 -12.306 1.00 95.88 87 GLY A N 1
ATOM 707 C CA . GLY A 1 87 ? -2.695 -12.662 -12.654 1.00 95.88 87 GLY A CA 1
ATOM 708 C C . GLY A 1 87 ? -1.289 -12.798 -12.053 1.00 95.88 87 GLY A C 1
ATOM 709 O O . GLY A 1 87 ? -0.783 -13.912 -11.966 1.00 95.88 87 GLY A O 1
ATOM 710 N N . ASN A 1 88 ? -0.661 -11.700 -11.619 1.00 97.06 88 ASN A N 1
ATOM 711 C CA . ASN A 1 88 ? 0.685 -11.716 -11.045 1.00 97.06 88 ASN A CA 1
ATOM 712 C C . ASN A 1 88 ? 0.654 -11.884 -9.514 1.00 97.06 88 ASN A C 1
ATOM 714 O O . ASN A 1 88 ? 0.045 -11.086 -8.802 1.00 97.06 88 ASN A O 1
ATOM 718 N N . ASP A 1 89 ? 1.340 -12.912 -9.012 1.00 97.12 89 ASP A N 1
ATOM 719 C CA . ASP A 1 89 ? 1.326 -13.309 -7.599 1.00 97.12 89 ASP A CA 1
ATOM 720 C C . ASP A 1 89 ? 1.916 -12.255 -6.660 1.00 97.12 89 ASP A C 1
ATOM 722 O O . ASP A 1 89 ? 1.392 -12.061 -5.565 1.00 97.12 89 ASP A O 1
ATOM 726 N N . PHE A 1 90 ? 2.987 -11.574 -7.071 1.00 97.81 90 PHE A N 1
ATOM 727 C CA . PHE A 1 90 ? 3.619 -10.519 -6.278 1.00 97.81 90 PHE A CA 1
ATOM 728 C C . PHE A 1 90 ? 2.684 -9.317 -6.138 1.00 97.81 90 PHE A C 1
ATOM 730 O O . PHE A 1 90 ? 2.463 -8.829 -5.033 1.00 97.81 90 PHE A O 1
ATOM 737 N N . VAL A 1 91 ? 2.057 -8.893 -7.240 1.00 98.25 91 VAL A N 1
ATOM 738 C CA . VAL A 1 91 ? 1.084 -7.792 -7.223 1.00 98.25 91 VAL A CA 1
ATOM 739 C C . VAL A 1 91 ? -0.135 -8.151 -6.375 1.00 98.25 91 VAL A C 1
ATOM 741 O O . VAL A 1 91 ? -0.553 -7.341 -5.553 1.00 98.25 91 VAL A O 1
ATOM 744 N N . ARG A 1 92 ? -0.680 -9.371 -6.482 1.00 98.25 92 ARG A N 1
ATOM 745 C CA . ARG A 1 92 ? -1.781 -9.793 -5.596 1.00 98.25 92 ARG A CA 1
ATOM 746 C C . ARG A 1 92 ? -1.397 -9.720 -4.120 1.00 98.25 92 ARG A C 1
ATOM 748 O O . ARG A 1 92 ? -2.173 -9.204 -3.321 1.00 98.25 92 ARG A O 1
ATOM 755 N N . GLN A 1 93 ? -0.214 -10.222 -3.766 1.00 97.94 93 GLN A N 1
ATOM 756 C CA . GLN A 1 93 ? 0.280 -10.190 -2.387 1.00 97.94 93 GLN A CA 1
ATOM 757 C C . GLN A 1 93 ? 0.488 -8.754 -1.893 1.00 97.94 93 GLN A C 1
ATOM 759 O O . GLN A 1 93 ? 0.127 -8.453 -0.760 1.00 97.94 93 GLN A O 1
ATOM 764 N N . TRP A 1 94 ? 0.965 -7.851 -2.753 1.00 98.50 94 TRP A N 1
ATOM 765 C CA . TRP A 1 94 ? 1.081 -6.428 -2.435 1.00 98.50 94 TRP A CA 1
ATOM 766 C C . TRP A 1 94 ? -0.273 -5.807 -2.068 1.00 98.50 94 TRP A C 1
ATOM 768 O O . TRP A 1 94 ? -0.402 -5.160 -1.031 1.00 98.50 94 TRP A O 1
ATOM 778 N N . PHE A 1 95 ? -1.316 -6.042 -2.869 1.00 98.38 95 PHE A N 1
ATOM 779 C CA . PHE A 1 95 ? -2.657 -5.533 -2.561 1.00 98.38 95 PHE A CA 1
ATOM 780 C C . PHE A 1 95 ? -3.265 -6.181 -1.309 1.00 98.38 95 PHE A C 1
ATOM 782 O O . PHE A 1 95 ? -3.898 -5.480 -0.519 1.00 98.38 95 PHE A O 1
ATOM 789 N N . ALA A 1 96 ? -3.040 -7.481 -1.090 1.00 97.94 96 ALA A N 1
ATOM 790 C CA . ALA A 1 96 ? -3.456 -8.165 0.136 1.00 97.94 96 ALA A CA 1
ATOM 791 C C . ALA A 1 96 ? -2.777 -7.564 1.379 1.00 97.94 96 ALA A C 1
ATOM 793 O O . ALA A 1 96 ? -3.435 -7.310 2.392 1.00 97.94 96 ALA A O 1
ATOM 794 N N . TYR A 1 97 ? -1.479 -7.265 1.279 1.00 98.31 97 TYR A N 1
ATOM 795 C CA . TYR A 1 97 ? -0.716 -6.602 2.329 1.00 98.31 97 TYR A CA 1
ATOM 796 C C . TYR A 1 97 ? -1.251 -5.196 2.619 1.00 98.31 97 TYR A C 1
ATOM 798 O O . TYR A 1 97 ? -1.559 -4.873 3.766 1.00 98.31 97 TYR A O 1
ATOM 806 N N . LEU A 1 98 ? -1.450 -4.374 1.582 1.00 97.94 98 LEU A N 1
ATOM 807 C CA . LEU A 1 98 ? -2.016 -3.031 1.732 1.00 97.94 98 LEU A CA 1
ATOM 808 C C . LEU A 1 98 ? -3.396 -3.053 2.402 1.00 97.94 98 LEU A C 1
ATOM 810 O O . LEU A 1 98 ? -3.671 -2.212 3.259 1.00 97.94 98 LEU A O 1
ATOM 814 N N . MET A 1 99 ? -4.259 -4.001 2.024 1.00 97.75 99 MET A N 1
ATOM 815 C CA . MET A 1 99 ? -5.576 -4.172 2.639 1.00 97.75 99 MET A CA 1
ATOM 816 C C . MET A 1 99 ? -5.451 -4.575 4.113 1.00 97.75 99 MET A C 1
ATOM 818 O O . MET A 1 99 ? -6.110 -3.978 4.963 1.00 97.75 99 MET A O 1
ATOM 822 N N . THR A 1 100 ? -4.563 -5.522 4.428 1.00 98.19 100 THR A N 1
ATOM 823 C CA . THR A 1 100 ? -4.278 -5.979 5.798 1.00 98.19 100 THR A CA 1
ATOM 824 C C . THR A 1 100 ? -3.814 -4.827 6.688 1.00 98.19 100 THR A C 1
ATOM 826 O O . THR A 1 100 ? -4.422 -4.572 7.729 1.00 98.19 100 THR A O 1
ATOM 829 N N . VAL A 1 101 ? -2.792 -4.075 6.262 1.00 98.25 101 VAL A N 1
ATOM 830 C CA . VAL A 1 101 ? -2.263 -2.924 7.012 1.00 98.25 101 VAL A CA 1
ATOM 831 C C . VAL A 1 101 ? -3.358 -1.885 7.255 1.00 98.25 101 VAL A C 1
ATOM 833 O O . VAL A 1 101 ? -3.562 -1.457 8.394 1.00 98.25 101 VAL A O 1
ATOM 836 N N . ASN A 1 102 ? -4.103 -1.509 6.212 1.00 97.12 102 ASN A N 1
ATOM 837 C CA . ASN A 1 102 ? -5.153 -0.498 6.326 1.00 97.12 102 ASN A CA 1
ATOM 838 C C . ASN A 1 102 ? -6.295 -0.947 7.241 1.00 97.12 102 ASN A C 1
ATOM 840 O O . ASN A 1 102 ? -6.754 -0.163 8.075 1.00 97.12 102 ASN A O 1
ATOM 844 N N . ASN A 1 103 ? -6.721 -2.205 7.140 1.00 97.44 103 ASN A N 1
ATOM 845 C CA . ASN A 1 103 ? -7.753 -2.771 7.998 1.00 97.44 103 ASN A CA 1
ATOM 846 C C . ASN A 1 103 ? -7.326 -2.785 9.472 1.00 97.44 103 ASN A C 1
ATOM 848 O O . ASN A 1 103 ? -8.096 -2.358 10.332 1.00 97.44 103 ASN A O 1
ATOM 852 N N . ILE A 1 104 ? -6.098 -3.217 9.773 1.00 98.19 104 ILE A N 1
ATOM 853 C CA . ILE A 1 104 ? -5.583 -3.276 11.150 1.00 98.19 104 ILE A CA 1
ATOM 854 C C . ILE A 1 104 ? -5.483 -1.875 11.751 1.00 98.19 104 ILE A C 1
ATOM 856 O O . ILE A 1 104 ? -5.977 -1.640 12.856 1.00 98.19 104 ILE A O 1
ATOM 860 N N . VAL A 1 105 ? -4.891 -0.924 11.023 1.00 97.75 105 VAL A N 1
ATOM 861 C CA . VAL A 1 105 ? -4.778 0.467 11.484 1.00 97.75 105 VAL A CA 1
ATOM 862 C C . VAL A 1 105 ? -6.165 1.054 11.727 1.00 97.75 105 VAL A C 1
ATOM 864 O O . VAL A 1 105 ? -6.416 1.616 12.792 1.00 97.75 105 VAL A O 1
ATOM 867 N N . THR A 1 106 ? -7.095 0.864 10.791 1.00 95.81 106 THR A N 1
ATOM 868 C CA . THR A 1 106 ? -8.476 1.347 10.911 1.00 95.81 106 THR A CA 1
ATOM 869 C C . THR A 1 106 ? -9.181 0.745 12.123 1.00 95.81 106 THR A C 1
ATOM 871 O O . THR A 1 106 ? -9.783 1.477 12.910 1.00 95.81 106 THR A O 1
ATOM 874 N N . ALA A 1 107 ? -9.067 -0.566 12.337 1.00 96.94 107 ALA A N 1
ATOM 875 C CA . ALA A 1 107 ? -9.693 -1.251 13.461 1.00 96.94 107 ALA A CA 1
ATOM 876 C C . ALA A 1 107 ? -9.131 -0.793 14.816 1.00 96.94 107 ALA A C 1
ATOM 878 O O . ALA A 1 107 ? -9.896 -0.534 15.751 1.00 96.94 107 ALA A O 1
ATOM 879 N N . LEU A 1 108 ? -7.809 -0.625 14.923 1.00 96.88 108 LEU A N 1
ATOM 880 C CA . LEU A 1 108 ? -7.159 -0.107 16.130 1.00 96.88 108 LEU A CA 1
ATOM 881 C C . LEU A 1 108 ? -7.579 1.340 16.423 1.00 96.88 108 LEU A C 1
ATOM 883 O O . LEU A 1 108 ? -7.882 1.673 17.572 1.00 96.88 108 LEU A O 1
ATOM 887 N N . LEU A 1 109 ? -7.662 2.186 15.392 1.00 94.88 109 LEU A N 1
ATOM 888 C CA . LEU A 1 109 ? -8.147 3.561 15.519 1.00 94.88 109 LEU A CA 1
ATOM 889 C C . LEU A 1 109 ? -9.609 3.606 15.966 1.00 94.88 109 LEU A C 1
ATOM 891 O O . LEU A 1 109 ? -9.929 4.313 16.922 1.00 94.88 109 LEU A O 1
ATOM 895 N N . CYS A 1 110 ? -10.481 2.819 15.337 1.00 94.25 110 CYS A N 1
ATOM 896 C CA . CYS A 1 110 ? -11.887 2.725 15.720 1.00 94.25 110 CYS A CA 1
ATOM 897 C C . CYS A 1 110 ? -12.023 2.327 17.187 1.00 94.25 110 CYS A C 1
ATOM 899 O O . CYS A 1 110 ? -12.713 2.997 17.952 1.00 94.25 110 CYS A O 1
ATOM 901 N N . ARG A 1 111 ? -11.279 1.306 17.621 1.00 93.19 111 ARG A N 1
ATOM 902 C CA . ARG A 1 111 ? -11.300 0.851 19.011 1.00 93.19 111 ARG A CA 1
ATOM 903 C C . ARG A 1 111 ? -10.823 1.920 19.989 1.00 93.19 111 ARG A C 1
ATOM 905 O O . ARG A 1 111 ? -11.441 2.102 21.035 1.00 93.19 111 ARG A O 1
ATOM 912 N N . ARG A 1 112 ? -9.762 2.652 19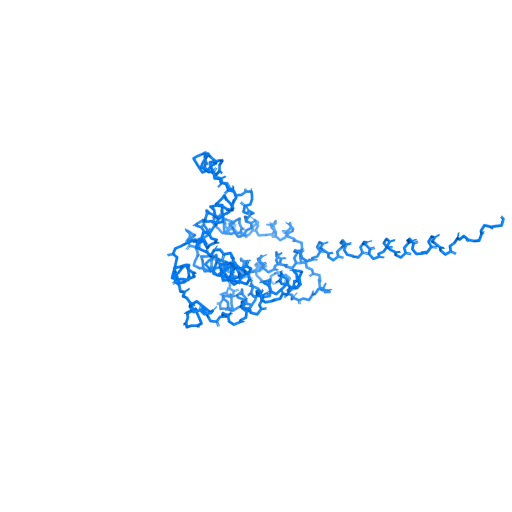.641 1.00 92.44 112 ARG A N 1
ATOM 913 C CA . ARG A 1 112 ? -9.241 3.766 20.448 1.00 92.44 112 ARG A CA 1
ATOM 914 C C . ARG A 1 112 ? -10.255 4.903 20.594 1.00 92.44 112 ARG A C 1
ATOM 916 O O . ARG A 1 112 ? -10.324 5.514 21.656 1.00 92.44 112 ARG A O 1
ATOM 923 N N . HIS A 1 113 ? -11.040 5.173 19.553 1.00 92.00 113 HIS A N 1
ATOM 924 C CA . HIS A 1 113 ? -12.028 6.257 19.529 1.00 92.00 113 HIS A CA 1
ATOM 925 C C . HIS A 1 113 ? -13.461 5.816 19.882 1.00 92.00 113 HIS A C 1
ATOM 927 O O . HIS A 1 113 ? -14.367 6.647 19.893 1.00 92.00 113 HIS A O 1
ATOM 933 N N . GLY A 1 114 ? -13.676 4.538 20.208 1.00 91.75 114 GLY A N 1
ATOM 934 C CA . GLY A 1 114 ? -14.994 3.997 20.553 1.00 91.75 114 GLY A CA 1
ATOM 935 C C . GLY A 1 114 ? -15.952 3.869 19.362 1.00 91.75 114 GLY A C 1
ATOM 936 O O . GLY A 1 114 ? -17.166 3.893 19.554 1.00 91.75 114 GLY A O 1
ATOM 937 N N . TRP A 1 115 ? -15.426 3.764 18.141 1.00 91.38 115 TRP A N 1
ATOM 938 C CA . TRP A 1 115 ? -16.203 3.538 16.922 1.00 91.38 115 TRP A CA 1
ATOM 939 C C . TRP A 1 115 ? -16.379 2.047 16.633 1.00 91.38 115 TRP A C 1
ATOM 941 O O . TRP A 1 115 ? -15.535 1.223 16.994 1.00 91.38 115 TRP A O 1
ATOM 951 N N . ASP A 1 116 ? -17.478 1.704 15.959 1.00 90.81 116 ASP A N 1
ATOM 952 C CA . ASP A 1 116 ? -17.721 0.336 15.503 1.00 90.81 116 ASP A CA 1
ATOM 953 C C . ASP A 1 116 ? -16.767 -0.021 14.356 1.00 90.81 116 ASP A C 1
ATOM 955 O O . ASP A 1 116 ? -16.702 0.679 13.347 1.00 90.81 116 ASP A O 1
ATOM 959 N N . VAL A 1 117 ? -16.042 -1.127 14.518 1.00 93.19 117 VAL A N 1
ATOM 960 C CA . VAL A 1 117 ? -15.060 -1.643 13.556 1.00 93.19 117 VAL A CA 1
ATOM 961 C C . VAL A 1 117 ? -15.749 -2.324 12.373 1.00 93.19 117 VAL A C 1
ATOM 963 O O . VAL A 1 117 ? -15.232 -2.300 11.259 1.00 93.19 117 VAL A O 1
ATOM 966 N N . ARG A 1 118 ? -16.924 -2.934 12.586 1.00 89.94 118 ARG A N 1
ATOM 967 C CA . ARG A 1 118 ? -17.498 -3.915 11.647 1.00 89.94 118 ARG A CA 1
ATOM 968 C C . ARG A 1 118 ? -17.697 -3.374 10.238 1.00 89.94 118 ARG A C 1
ATOM 970 O O . ARG A 1 118 ? -17.376 -4.061 9.269 1.00 89.94 118 ARG A O 1
ATOM 977 N N . ASN A 1 119 ? -18.183 -2.139 10.158 1.00 86.19 119 ASN A N 1
ATOM 978 C CA . ASN A 1 119 ? -18.479 -1.466 8.898 1.00 86.19 119 ASN A CA 1
ATOM 979 C C . ASN A 1 119 ? -17.275 -0.706 8.328 1.00 86.19 119 ASN A C 1
ATOM 981 O O . ASN A 1 119 ? -17.409 -0.143 7.253 1.00 86.19 119 ASN A O 1
ATOM 985 N N . GLN A 1 120 ? -16.131 -0.674 9.025 1.00 91.56 120 GLN A N 1
ATOM 986 C CA . GLN A 1 120 ? -14.913 0.046 8.615 1.00 91.56 120 GLN A CA 1
ATOM 987 C C . GLN A 1 120 ? -13.860 -0.862 7.975 1.00 91.56 120 GLN A C 1
ATOM 989 O O . GLN A 1 120 ? -12.930 -0.386 7.338 1.00 91.56 120 GLN A O 1
ATOM 994 N N . VAL A 1 121 ? -13.990 -2.174 8.165 1.00 93.88 121 VAL A N 1
ATOM 995 C CA . VAL A 1 121 ? -13.070 -3.171 7.615 1.00 93.88 121 VAL A CA 1
ATOM 996 C C . VAL A 1 121 ? -13.495 -3.531 6.196 1.00 93.88 121 VAL A C 1
ATOM 998 O O . VAL A 1 121 ? -14.668 -3.831 5.948 1.00 93.88 121 VAL A O 1
ATOM 1001 N N . VAL A 1 122 ? -12.534 -3.566 5.280 1.00 94.25 122 VAL A N 1
ATOM 1002 C CA . VAL A 1 122 ? -12.723 -3.883 3.861 1.00 94.25 122 VAL A CA 1
ATOM 1003 C C . VAL A 1 122 ? -12.355 -5.346 3.582 1.00 94.25 122 VAL A C 1
ATOM 1005 O O . VAL A 1 122 ? -11.456 -5.889 4.213 1.00 94.25 122 VAL A O 1
ATOM 1008 N N . GLY A 1 123 ? -13.048 -6.000 2.645 1.00 91.75 123 GLY A N 1
ATOM 1009 C CA . GLY A 1 123 ? -12.767 -7.392 2.256 1.00 91.75 123 GLY A CA 1
ATOM 1010 C C . GLY A 1 123 ? -13.420 -8.453 3.154 1.00 91.75 123 GLY A C 1
ATOM 1011 O O . GLY A 1 123 ? -14.226 -8.138 4.030 1.00 91.75 123 GLY A O 1
ATOM 1012 N N . ASP A 1 124 ? -13.116 -9.726 2.907 1.00 92.94 124 ASP A N 1
ATOM 1013 C CA . ASP A 1 124 ? -13.687 -10.883 3.626 1.00 92.94 124 ASP A CA 1
ATOM 1014 C C . ASP A 1 124 ? -12.657 -12.010 3.828 1.00 92.94 124 ASP A C 1
ATOM 1016 O O . ASP A 1 124 ? -12.990 -13.192 3.869 1.00 92.94 124 ASP A O 1
ATOM 1020 N N . ASP A 1 125 ? -11.378 -11.645 3.896 1.00 94.31 125 ASP A N 1
ATOM 1021 C CA . ASP A 1 125 ? -10.303 -12.571 4.235 1.00 94.31 125 ASP A CA 1
ATOM 1022 C C . ASP A 1 125 ? -10.269 -12.873 5.745 1.00 94.31 125 ASP A C 1
ATOM 1024 O O . ASP A 1 125 ? -11.017 -12.300 6.543 1.00 94.31 125 ASP A O 1
ATOM 1028 N N . GLU A 1 126 ? -9.397 -13.799 6.147 1.00 96.50 126 GLU A N 1
ATOM 1029 C CA . GLU A 1 126 ? -9.262 -14.234 7.543 1.00 96.50 126 GLU A CA 1
ATOM 1030 C C . GLU A 1 126 ? -8.988 -13.053 8.493 1.00 96.50 126 GLU A C 1
ATOM 1032 O O . GLU A 1 126 ? -9.606 -12.951 9.555 1.00 96.50 126 GLU A O 1
ATOM 1037 N N . VAL A 1 127 ? -8.138 -12.106 8.075 1.00 97.31 127 VAL A N 1
ATOM 1038 C CA . VAL A 1 127 ? -7.854 -10.878 8.829 1.00 97.31 127 VAL A CA 1
ATOM 1039 C C . VAL A 1 127 ? -9.118 -10.032 8.982 1.00 97.31 127 VAL A C 1
ATOM 1041 O O . VAL A 1 127 ? -9.460 -9.640 10.101 1.00 97.31 127 VAL A O 1
ATOM 1044 N N . ALA A 1 128 ? -9.845 -9.759 7.894 1.00 96.25 128 ALA A N 1
ATOM 1045 C CA . ALA A 1 128 ? -11.064 -8.963 7.953 1.00 96.25 128 ALA A CA 1
ATOM 1046 C C . ALA A 1 128 ? -12.136 -9.614 8.838 1.00 96.25 128 ALA A C 1
ATOM 1048 O O . ALA A 1 128 ? -12.829 -8.920 9.585 1.00 96.25 128 ALA A O 1
ATOM 1049 N N . GLN A 1 129 ? -12.271 -10.940 8.795 1.00 96.56 129 GLN A N 1
ATOM 1050 C CA . GLN A 1 129 ? -13.211 -11.673 9.644 1.00 96.56 129 GLN A CA 1
ATOM 1051 C C . GLN A 1 129 ? -12.848 -11.540 11.126 1.00 96.56 129 GLN A C 1
ATOM 1053 O O . GLN A 1 129 ? -13.704 -11.147 11.926 1.00 96.56 129 GLN A O 1
ATOM 1058 N N . LEU A 1 130 ? -11.579 -11.759 11.484 1.00 97.56 130 LEU A N 1
ATOM 1059 C CA . LEU A 1 130 ? -11.096 -11.605 12.859 1.00 97.56 130 LEU A CA 1
ATOM 1060 C C . LEU A 1 130 ? -11.293 -10.184 13.388 1.00 97.56 130 LEU A C 1
ATOM 1062 O O . LEU A 1 130 ? -11.802 -10.012 14.497 1.00 97.56 130 LEU A O 1
ATOM 1066 N N . LEU A 1 131 ? -10.994 -9.161 12.585 1.00 97.06 131 LEU A N 1
ATOM 1067 C CA . LEU A 1 131 ? -11.201 -7.761 12.967 1.00 97.06 131 LEU A CA 1
ATOM 1068 C C . LEU A 1 131 ? -12.670 -7.430 13.273 1.00 97.06 131 LEU A C 1
ATOM 1070 O O . LEU A 1 131 ? -12.947 -6.589 14.131 1.00 97.06 131 LEU A O 1
ATOM 1074 N N . ARG A 1 132 ? -13.627 -8.089 12.605 1.00 94.94 132 ARG A N 1
ATOM 1075 C CA . ARG A 1 132 ? -15.067 -7.873 12.834 1.00 94.94 132 ARG A CA 1
ATOM 1076 C C . ARG A 1 132 ? -15.618 -8.636 14.037 1.00 94.94 132 ARG A C 1
ATOM 1078 O O . ARG A 1 132 ? -16.598 -8.178 14.636 1.00 94.94 132 ARG A O 1
ATOM 1085 N N . SER A 1 133 ? -15.050 -9.800 14.362 1.00 95.06 133 SER A N 1
ATOM 1086 C CA . SER A 1 133 ? -15.612 -10.711 15.369 1.00 95.06 133 SER A CA 1
ATOM 1087 C C . SER A 1 133 ? -14.827 -10.801 16.676 1.00 95.06 133 SER A C 1
ATOM 1089 O O . SER A 1 133 ? -15.429 -11.112 17.706 1.00 95.06 133 SER A O 1
ATOM 1091 N N . SER A 1 134 ? -13.510 -10.576 16.661 1.00 95.00 134 SER A N 1
ATOM 1092 C CA . SER A 1 134 ? -12.670 -10.760 17.847 1.00 95.00 134 SER A CA 1
ATOM 1093 C C . SER A 1 134 ? -12.887 -9.653 18.880 1.00 95.00 134 SER A C 1
ATOM 1095 O O . SER A 1 134 ? -12.944 -8.461 18.577 1.00 95.00 134 SER A O 1
ATOM 1097 N N . ASN A 1 135 ? -12.955 -10.070 20.145 1.00 91.44 135 ASN A N 1
ATOM 1098 C CA . ASN A 1 135 ? -12.997 -9.172 21.295 1.00 91.44 135 ASN A CA 1
ATOM 1099 C C . ASN A 1 135 ? -11.616 -8.974 21.942 1.00 91.44 135 ASN A C 1
ATOM 1101 O O . ASN A 1 135 ? -11.498 -8.118 22.821 1.00 91.44 135 ASN A O 1
ATOM 1105 N N . ALA A 1 136 ? -10.574 -9.702 21.520 1.00 94.75 136 ALA A N 1
ATOM 1106 C CA . ALA A 1 136 ? -9.214 -9.526 22.028 1.00 94.75 136 ALA A CA 1
ATOM 1107 C C . ALA A 1 136 ? -8.672 -8.136 21.670 1.00 94.75 136 ALA A C 1
ATOM 1109 O O . ALA A 1 136 ? -9.083 -7.556 20.666 1.00 94.75 136 ALA A O 1
ATOM 1110 N N . ARG A 1 137 ? -7.765 -7.575 22.485 1.00 91.56 137 ARG A N 1
ATOM 1111 C CA . ARG A 1 137 ? -7.209 -6.221 22.266 1.00 91.56 137 ARG A CA 1
ATOM 1112 C C . ARG A 1 137 ? -6.502 -6.103 20.913 1.00 91.56 137 ARG A C 1
ATOM 1114 O O . ARG A 1 137 ? -6.565 -5.048 20.291 1.00 91.56 137 ARG A O 1
ATOM 1121 N N . ASP A 1 138 ? -5.850 -7.176 20.499 1.00 95.19 138 ASP A N 1
ATOM 1122 C CA . ASP A 1 138 ? -5.084 -7.338 19.267 1.00 95.19 138 ASP A CA 1
ATOM 1123 C C . ASP A 1 138 ? -5.827 -8.138 18.190 1.00 95.19 138 ASP A C 1
ATOM 1125 O O . ASP A 1 138 ? -5.234 -8.544 17.194 1.00 95.19 138 ASP A O 1
ATOM 1129 N N . PHE A 1 139 ? -7.129 -8.354 18.394 1.00 97.00 139 PHE A N 1
ATOM 1130 C CA . PHE A 1 139 ? -8.008 -9.083 17.485 1.00 97.00 139 PHE A CA 1
ATOM 1131 C C . PHE A 1 139 ? -7.561 -10.525 17.180 1.00 97.00 139 PHE A C 1
ATOM 1133 O O . PHE A 1 139 ? -8.004 -11.092 16.187 1.00 97.00 139 PHE A O 1
ATOM 1140 N N . ASP A 1 140 ? -6.697 -11.113 18.019 1.00 96.69 140 ASP A N 1
ATOM 1141 C CA . ASP A 1 140 ? -6.092 -12.434 17.801 1.00 96.69 140 ASP A CA 1
ATOM 1142 C C . ASP A 1 140 ? -5.256 -12.529 16.503 1.00 96.69 140 ASP A C 1
ATOM 1144 O O . ASP A 1 140 ? -5.025 -13.619 15.984 1.00 96.69 140 ASP A O 1
ATOM 1148 N N . LEU A 1 141 ? -4.777 -11.392 15.981 1.00 97.44 141 LEU A N 1
ATOM 1149 C CA . LEU A 1 141 ? -3.992 -11.306 14.743 1.00 97.44 141 LEU A CA 1
ATOM 1150 C C . LEU A 1 141 ? -2.496 -11.661 14.832 1.00 97.44 141 LEU A C 1
ATOM 1152 O O . LEU A 1 141 ? -1.969 -12.110 13.812 1.00 97.44 141 LEU A O 1
ATOM 1156 N N . PRO A 1 142 ? -1.776 -11.500 15.966 1.00 97.38 142 PRO A N 1
ATOM 1157 C CA . PRO A 1 142 ? -0.336 -11.778 16.009 1.00 97.38 142 PRO A CA 1
ATOM 1158 C C . PRO A 1 142 ? 0.112 -13.157 15.478 1.00 97.38 142 PRO A C 1
ATOM 1160 O O . PRO A 1 142 ? 1.197 -13.231 14.911 1.00 97.38 142 PRO A O 1
ATOM 1163 N N . PRO A 1 143 ? -0.663 -14.253 15.620 1.00 96.69 143 PRO A N 1
ATOM 1164 C CA . PRO A 1 143 ? -0.290 -15.550 15.052 1.00 96.69 143 PRO A CA 1
ATOM 1165 C C . PRO A 1 143 ? -0.325 -15.629 13.519 1.00 96.69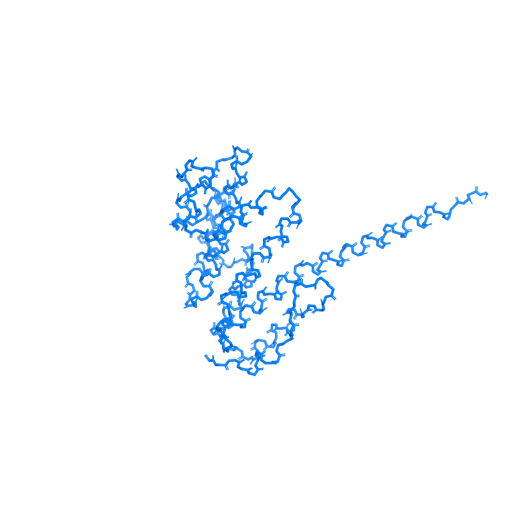 143 PRO A C 1
ATOM 1167 O O . PRO A 1 143 ? 0.287 -16.541 12.969 1.00 96.69 143 PRO A O 1
ATOM 1170 N N . ILE A 1 144 ? -1.059 -14.738 12.841 1.00 96.19 144 ILE A N 1
ATOM 1171 C CA . ILE A 1 144 ? -1.281 -14.794 11.384 1.00 96.19 144 ILE A CA 1
ATOM 1172 C C . ILE A 1 144 ? -0.723 -13.580 10.627 1.00 96.19 144 ILE A C 1
ATOM 1174 O O . ILE A 1 144 ? -0.530 -13.659 9.418 1.00 96.19 144 ILE A O 1
ATOM 1178 N N . VAL A 1 145 ? -0.445 -12.471 11.320 1.00 96.75 145 VAL A N 1
ATOM 1179 C CA . VAL A 1 145 ? 0.166 -11.267 10.742 1.00 96.75 145 VAL A CA 1
ATOM 1180 C C . VAL A 1 145 ? 1.525 -11.041 11.398 1.00 96.75 145 VAL A C 1
ATOM 1182 O O . VAL A 1 145 ? 1.610 -10.562 12.529 1.00 96.75 145 VAL A O 1
ATOM 1185 N N . GLU A 1 146 ? 2.589 -11.397 10.679 1.00 94.25 146 GLU A N 1
ATOM 1186 C CA . GLU A 1 146 ? 3.973 -11.385 11.174 1.00 94.25 146 GLU A CA 1
ATOM 1187 C C . GLU A 1 146 ? 4.409 -10.004 11.690 1.00 94.25 146 GLU A C 1
ATOM 1189 O O . GLU A 1 146 ? 4.953 -9.878 12.790 1.00 94.25 146 GLU A O 1
ATOM 1194 N N . ASP A 1 147 ? 4.097 -8.945 10.945 1.00 94.62 147 ASP A N 1
ATOM 1195 C CA . ASP A 1 147 ? 4.454 -7.564 11.267 1.00 94.62 147 ASP A CA 1
ATOM 1196 C C . ASP A 1 147 ? 3.384 -6.834 12.102 1.00 94.62 147 ASP A C 1
ATOM 1198 O O . ASP A 1 147 ? 3.460 -5.614 12.280 1.00 94.62 147 ASP A O 1
ATOM 1202 N N . TYR A 1 148 ? 2.424 -7.559 12.703 1.00 97.75 148 TYR A N 1
ATOM 1203 C CA . TYR A 1 148 ? 1.323 -6.974 13.485 1.00 97.75 148 TYR A CA 1
ATOM 1204 C C . TYR A 1 148 ? 1.812 -5.962 14.524 1.00 97.75 148 TYR A C 1
ATOM 1206 O O . TYR A 1 148 ? 1.246 -4.879 14.665 1.00 97.75 148 TYR A O 1
ATOM 1214 N N . SER A 1 149 ? 2.878 -6.299 15.257 1.00 97.00 149 SER A N 1
ATOM 1215 C CA . SER A 1 149 ? 3.427 -5.426 16.301 1.00 97.00 149 SER A CA 1
ATOM 1216 C C . SER A 1 149 ? 3.909 -4.081 15.747 1.00 97.00 149 SER A C 1
ATOM 1218 O O . SER A 1 149 ? 3.710 -3.042 16.382 1.00 97.00 149 SER A O 1
ATOM 1220 N N . MET A 1 150 ? 4.481 -4.082 14.541 1.00 97.62 150 MET A N 1
ATOM 1221 C CA . MET A 1 150 ? 4.930 -2.874 13.862 1.00 97.62 150 MET A CA 1
ATOM 1222 C C . MET A 1 150 ? 3.728 -2.067 13.373 1.00 97.62 150 MET A C 1
ATOM 1224 O O 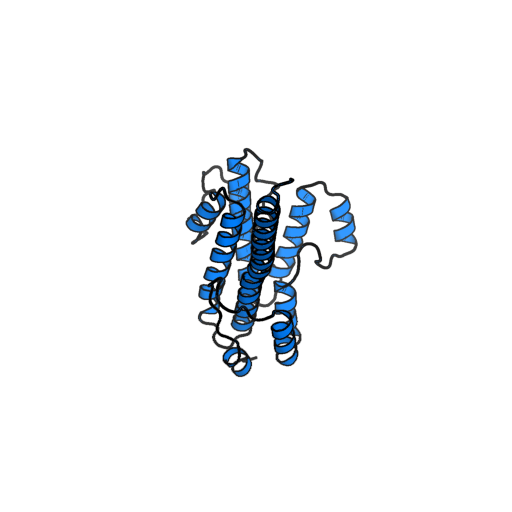. MET A 1 150 ? 3.661 -0.870 13.648 1.00 97.62 150 MET A O 1
ATOM 1228 N N . ILE A 1 151 ? 2.738 -2.715 12.747 1.00 98.25 151 ILE A N 1
ATOM 1229 C CA . ILE A 1 151 ? 1.491 -2.068 12.306 1.00 98.25 151 ILE A CA 1
ATOM 1230 C C . ILE A 1 151 ? 0.757 -1.426 13.494 1.00 98.25 151 ILE A C 1
ATOM 1232 O O . ILE A 1 151 ? 0.326 -0.271 13.420 1.00 98.25 151 ILE A O 1
ATOM 1236 N N . ALA A 1 152 ? 0.661 -2.133 14.621 1.00 97.50 152 ALA A N 1
ATOM 1237 C CA . ALA A 1 152 ? 0.035 -1.626 15.835 1.00 97.50 152 ALA A CA 1
ATOM 1238 C C . ALA A 1 152 ? 0.767 -0.391 16.384 1.00 97.50 152 ALA A C 1
ATOM 1240 O O . ALA A 1 152 ? 0.126 0.607 16.714 1.00 97.50 152 ALA A O 1
ATOM 1241 N N . ALA A 1 153 ? 2.104 -0.408 16.396 1.00 97.12 153 ALA A N 1
ATOM 1242 C CA . ALA A 1 153 ? 2.907 0.749 16.787 1.00 97.12 153 ALA A CA 1
ATOM 1243 C C . ALA A 1 153 ? 2.711 1.954 15.846 1.00 97.12 153 ALA A C 1
ATOM 1245 O O . ALA A 1 153 ? 2.783 3.105 16.284 1.00 97.12 153 ALA A O 1
ATOM 1246 N N . VAL A 1 154 ? 2.436 1.720 14.556 1.00 97.19 154 VAL A N 1
ATOM 1247 C CA . VAL A 1 154 ? 2.059 2.793 13.625 1.00 97.19 154 VAL A CA 1
ATOM 1248 C C . VAL A 1 154 ? 0.689 3.372 13.974 1.00 97.19 154 VAL A C 1
ATOM 1250 O O . VAL A 1 154 ? 0.548 4.591 14.028 1.00 97.19 154 VAL A O 1
ATOM 1253 N N . ALA A 1 155 ? -0.312 2.544 14.275 1.00 96.00 155 ALA A N 1
ATOM 1254 C CA . ALA A 1 155 ? -1.642 3.027 14.662 1.00 96.00 155 ALA A CA 1
ATOM 1255 C C . ALA A 1 155 ? -1.621 3.881 15.950 1.00 96.00 155 ALA A C 1
ATOM 1257 O O . ALA A 1 155 ? -2.404 4.831 16.093 1.00 96.00 155 ALA A O 1
ATOM 1258 N N . GLU A 1 156 ? -0.705 3.572 16.872 1.00 95.00 156 GLU A N 1
ATOM 1259 C CA . GLU A 1 156 ? -0.513 4.320 18.116 1.00 95.00 156 GLU A CA 1
ATOM 1260 C C . GLU A 1 156 ? 0.107 5.712 17.902 1.00 95.00 156 GLU A C 1
ATOM 1262 O O . GLU A 1 156 ? -0.210 6.616 18.672 1.00 95.00 156 GLU A O 1
ATOM 1267 N N . GLU A 1 157 ? 0.884 5.932 16.833 1.00 96.69 157 GLU A N 1
ATOM 1268 C CA . GLU A 1 157 ? 1.544 7.213 16.532 1.00 96.69 157 GLU A CA 1
ATOM 1269 C C . GLU A 1 157 ? 0.539 8.364 16.422 1.00 96.69 157 GLU A C 1
ATOM 1271 O O . GLU A 1 157 ? -0.279 8.382 15.507 1.00 96.69 157 GLU A O 1
ATOM 1276 N N . GLU A 1 158 ? 0.588 9.342 17.324 1.00 92.25 158 GLU A N 1
ATOM 1277 C CA . GLU A 1 158 ? -0.375 10.450 17.373 1.00 92.25 158 GLU A CA 1
ATOM 1278 C C . GLU A 1 158 ? -0.159 11.470 16.252 1.00 92.25 158 GLU A C 1
ATOM 1280 O O . GLU A 1 158 ? -1.125 12.035 15.731 1.00 92.25 158 GLU A O 1
ATOM 1285 N N . ASN A 1 159 ? 1.094 11.687 15.846 1.00 91.19 159 ASN A N 1
ATOM 1286 C CA . ASN A 1 159 ? 1.407 12.622 14.781 1.00 91.19 159 ASN A CA 1
ATOM 1287 C C . ASN A 1 159 ? 1.056 12.001 13.421 1.00 91.19 159 ASN A C 1
ATOM 1289 O O . ASN A 1 159 ? 1.740 11.098 12.944 1.00 91.19 159 ASN A O 1
ATOM 1293 N N . LEU A 1 160 ? 0.010 12.521 12.769 1.00 90.38 160 LEU A N 1
ATOM 1294 C CA . LEU A 1 160 ? -0.485 12.006 11.485 1.00 90.38 160 LEU A CA 1
ATOM 1295 C C . LEU A 1 160 ? 0.594 11.965 10.394 1.00 90.38 160 LEU A C 1
ATOM 1297 O O . LEU A 1 160 ? 0.654 11.007 9.630 1.00 90.38 160 LEU A O 1
ATOM 1301 N N . PHE A 1 161 ? 1.479 12.961 10.353 1.00 87.44 161 PHE A N 1
ATOM 1302 C CA . PHE A 1 161 ? 2.581 12.986 9.394 1.00 87.44 161 PHE A CA 1
ATOM 1303 C C . PHE A 1 161 ? 3.592 11.864 9.667 1.00 87.44 161 PHE A C 1
ATOM 1305 O O . PHE A 1 161 ? 3.996 11.152 8.749 1.00 87.44 161 PHE A O 1
ATOM 1312 N N . LEU A 1 162 ? 3.975 11.663 10.933 1.00 90.62 162 LEU A N 1
ATOM 1313 C CA . LEU A 1 162 ? 4.872 10.563 11.303 1.00 90.62 162 LEU A CA 1
ATOM 1314 C C . LEU A 1 162 ? 4.215 9.199 11.086 1.00 90.62 162 LEU A C 1
ATOM 1316 O O . LEU A 1 162 ? 4.897 8.264 10.670 1.00 90.62 162 LEU A O 1
ATOM 1320 N N . ARG A 1 163 ? 2.904 9.087 11.319 1.00 94.50 163 ARG A N 1
ATOM 1321 C CA . ARG A 1 163 ? 2.136 7.869 11.058 1.00 94.50 163 ARG A CA 1
ATOM 1322 C C . ARG A 1 163 ? 2.212 7.488 9.584 1.00 94.50 163 ARG A C 1
ATOM 1324 O O . ARG A 1 163 ? 2.589 6.362 9.283 1.00 94.50 163 ARG A O 1
ATOM 1331 N N . GLU A 1 164 ? 1.949 8.426 8.680 1.00 93.06 164 GLU A N 1
ATOM 1332 C CA . GLU A 1 164 ? 2.056 8.184 7.237 1.00 93.06 164 GLU A CA 1
ATOM 1333 C C . GLU A 1 164 ? 3.490 7.817 6.813 1.00 93.06 164 GLU A C 1
ATOM 1335 O O . GLU A 1 164 ? 3.684 6.846 6.082 1.00 93.06 164 GLU A O 1
ATOM 1340 N N . LYS A 1 165 ? 4.524 8.501 7.337 1.00 92.06 165 LYS A N 1
ATOM 1341 C CA . LYS A 1 165 ? 5.926 8.110 7.079 1.00 92.06 165 LYS A CA 1
ATOM 1342 C C . LYS A 1 165 ? 6.244 6.697 7.577 1.00 92.06 165 LYS A C 1
ATOM 1344 O O . LYS A 1 165 ? 7.046 5.999 6.953 1.00 92.06 165 LYS A O 1
ATOM 1349 N N . LYS A 1 166 ? 5.664 6.270 8.703 1.00 95.62 166 LYS A N 1
ATOM 1350 C CA . LYS A 1 166 ? 5.814 4.906 9.231 1.00 95.62 166 LYS A CA 1
ATOM 1351 C C . LYS A 1 166 ? 5.027 3.878 8.408 1.00 95.62 166 LYS A C 1
ATOM 1353 O O . LYS A 1 166 ? 5.542 2.789 8.196 1.00 95.62 166 LYS A O 1
ATOM 1358 N N . LEU A 1 167 ? 3.847 4.213 7.885 1.00 96.31 167 LEU A N 1
ATOM 1359 C CA . LEU A 1 167 ? 3.121 3.347 6.944 1.00 96.31 167 LEU A CA 1
ATOM 1360 C C . LEU A 1 167 ? 3.924 3.113 5.665 1.00 96.31 167 LEU A C 1
ATOM 1362 O O . LEU A 1 167 ? 4.032 1.986 5.192 1.00 96.31 167 LEU A O 1
ATOM 1366 N N . ASP A 1 168 ? 4.542 4.162 5.128 1.00 95.44 168 ASP A N 1
ATOM 1367 C CA . ASP A 1 168 ? 5.401 4.025 3.953 1.00 95.44 168 ASP A CA 1
ATOM 1368 C C . ASP A 1 168 ? 6.709 3.277 4.267 1.00 95.44 168 ASP A C 1
ATOM 1370 O O . ASP A 1 168 ? 7.278 2.648 3.379 1.00 95.44 168 ASP A O 1
ATOM 1374 N N . ALA A 1 169 ? 7.155 3.270 5.531 1.00 95.44 169 ALA A N 1
ATOM 1375 C CA . ALA A 1 169 ? 8.249 2.409 5.993 1.00 95.44 169 ALA A CA 1
ATOM 1376 C C . ALA A 1 169 ? 7.908 0.925 5.865 1.00 95.44 169 ALA A C 1
ATOM 1378 O O . ALA A 1 169 ? 8.709 0.160 5.342 1.00 95.44 169 ALA A O 1
ATOM 1379 N N . LEU A 1 170 ? 6.725 0.549 6.358 1.00 97.62 170 LEU A N 1
ATOM 1380 C CA . LEU A 1 170 ? 6.227 -0.824 6.338 1.00 97.62 170 LEU A CA 1
ATOM 1381 C C . LEU A 1 170 ? 6.106 -1.331 4.901 1.00 97.62 170 LEU A C 1
ATOM 1383 O O . LEU A 1 170 ? 6.650 -2.369 4.546 1.00 97.62 170 LEU A O 1
ATOM 1387 N N . LYS A 1 171 ? 5.491 -0.513 4.044 1.00 97.62 171 LYS A N 1
ATOM 1388 C CA . LYS A 1 171 ? 5.409 -0.738 2.599 1.00 97.62 171 LYS A CA 1
ATOM 1389 C C . LYS A 1 171 ? 6.778 -0.952 1.957 1.00 97.62 171 LYS A C 1
ATOM 1391 O O . LYS A 1 171 ? 6.944 -1.890 1.188 1.00 97.62 171 LYS A O 1
ATOM 1396 N N . TRP A 1 172 ? 7.750 -0.092 2.261 1.00 97.06 172 TRP A N 1
ATOM 1397 C CA . TRP A 1 172 ? 9.106 -0.214 1.726 1.00 97.06 172 TRP A CA 1
ATOM 1398 C C . TRP A 1 172 ? 9.772 -1.525 2.149 1.00 97.06 172 TRP A C 1
ATOM 1400 O O . TRP A 1 172 ? 10.300 -2.235 1.299 1.00 97.06 172 TRP A O 1
ATOM 1410 N N . GLN A 1 173 ? 9.711 -1.854 3.441 1.00 96.88 173 GLN A N 1
ATOM 1411 C CA . GLN A 1 173 ? 10.277 -3.089 3.980 1.00 96.88 173 GLN A CA 1
ATOM 1412 C C . GLN A 1 173 ? 9.650 -4.320 3.317 1.00 96.88 173 GLN A C 1
ATOM 1414 O O . GLN A 1 173 ? 10.369 -5.205 2.860 1.00 96.88 173 GLN A O 1
ATOM 1419 N N . TRP A 1 174 ? 8.321 -4.336 3.186 1.00 97.88 174 TRP A N 1
ATOM 1420 C CA . TRP A 1 174 ? 7.616 -5.418 2.508 1.00 97.88 174 TRP A CA 1
ATOM 1421 C C . TRP A 1 174 ? 8.117 -5.602 1.069 1.00 97.88 174 TRP A C 1
ATOM 1423 O O . TRP A 1 174 ? 8.378 -6.730 0.651 1.00 97.88 174 TRP A O 1
ATOM 1433 N N . LEU A 1 175 ? 8.305 -4.504 0.323 1.00 97.56 175 LEU A N 1
ATOM 1434 C CA . LEU A 1 175 ? 8.807 -4.551 -1.055 1.00 97.56 175 LEU A CA 1
ATOM 1435 C C . LEU A 1 175 ? 10.221 -5.131 -1.129 1.00 97.56 175 LEU A C 1
ATOM 1437 O O . LEU A 1 175 ? 10.468 -5.974 -1.985 1.00 97.56 175 LEU A O 1
ATOM 1441 N N . GLU A 1 176 ? 11.123 -4.723 -0.233 1.00 95.12 176 GLU A N 1
ATOM 1442 C CA . GLU A 1 176 ? 12.489 -5.258 -0.184 1.00 95.12 176 GLU A CA 1
ATOM 1443 C C . GLU A 1 176 ? 12.503 -6.760 0.106 1.00 95.12 176 GLU A C 1
ATOM 1445 O O . GLU A 1 176 ? 13.197 -7.513 -0.574 1.00 95.12 176 GLU A O 1
ATOM 1450 N N . GLU A 1 177 ? 11.715 -7.208 1.082 1.00 95.94 177 GLU A N 1
ATOM 1451 C CA . GLU A 1 177 ? 11.645 -8.616 1.474 1.00 95.94 177 GLU A CA 1
ATOM 1452 C C . GLU A 1 177 ? 11.059 -9.492 0.358 1.00 95.94 177 GLU A C 1
ATOM 1454 O O . GLU A 1 177 ? 11.608 -10.549 0.040 1.00 95.94 177 GLU A O 1
ATOM 1459 N N . HIS A 1 178 ? 9.976 -9.040 -0.281 1.00 96.06 178 HIS A N 1
ATOM 1460 C CA . HIS A 1 178 ? 9.232 -9.836 -1.262 1.00 96.06 178 HIS A CA 1
ATOM 1461 C C . HIS A 1 178 ? 9.797 -9.738 -2.684 1.00 96.06 178 HIS A C 1
ATOM 1463 O O . HIS A 1 178 ? 9.441 -10.554 -3.540 1.00 96.06 178 HIS A O 1
ATOM 1469 N N . SER A 1 179 ? 10.667 -8.759 -2.958 1.00 94.25 179 SER A N 1
ATOM 1470 C CA . SER A 1 179 ? 11.382 -8.648 -4.233 1.00 94.25 179 SER A CA 1
ATOM 1471 C C . SER A 1 179 ? 12.830 -9.148 -4.162 1.00 94.25 179 SER A C 1
ATOM 1473 O O . SER A 1 179 ? 13.464 -9.278 -5.209 1.00 94.25 179 SER A O 1
ATOM 1475 N N . PHE A 1 180 ? 13.352 -9.480 -2.972 1.00 91.06 180 PHE A N 1
ATOM 1476 C CA . PHE A 1 180 ? 14.757 -9.858 -2.760 1.00 91.06 180 PHE A CA 1
ATOM 1477 C C . PHE A 1 180 ? 15.251 -10.972 -3.696 1.00 91.06 180 PHE A C 1
ATOM 1479 O O . PHE A 1 180 ? 16.377 -10.921 -4.189 1.00 91.06 180 PHE A O 1
ATOM 1486 N N . ASP A 1 181 ? 14.418 -11.981 -3.963 1.00 90.12 181 ASP A N 1
ATOM 1487 C CA . ASP A 1 181 ? 14.757 -13.123 -4.818 1.00 90.12 181 ASP A CA 1
ATOM 1488 C C . ASP A 1 181 ? 14.352 -12.928 -6.295 1.00 90.12 181 ASP A C 1
ATOM 1490 O O . ASP A 1 181 ? 14.578 -13.810 -7.129 1.00 90.12 181 ASP A O 1
ATOM 1494 N N . LYS A 1 182 ? 13.769 -11.776 -6.654 1.00 87.56 182 LYS A N 1
ATOM 1495 C CA . LYS A 1 182 ? 13.165 -11.496 -7.970 1.00 87.56 182 LYS A CA 1
ATOM 1496 C C . LYS A 1 182 ? 14.083 -10.743 -8.930 1.00 87.56 182 LYS A C 1
ATOM 1498 O O . LYS A 1 182 ? 13.601 -10.000 -9.776 1.00 87.56 182 LYS A O 1
ATOM 1503 N N . PHE A 1 183 ? 15.390 -10.991 -8.870 1.00 82.75 183 PHE A N 1
ATOM 1504 C CA . PHE A 1 183 ? 16.455 -10.211 -9.525 1.00 82.75 183 PHE A CA 1
ATOM 1505 C C . PHE A 1 183 ? 16.166 -9.664 -10.934 1.00 82.75 183 PHE A C 1
ATOM 1507 O O . PHE A 1 183 ? 16.584 -8.552 -11.240 1.00 82.75 183 PHE A O 1
ATOM 1514 N N . PHE A 1 184 ? 15.490 -10.430 -11.801 1.00 86.62 184 PHE A N 1
ATOM 1515 C CA . PHE A 1 184 ? 15.261 -10.061 -13.207 1.00 86.62 184 PHE A CA 1
ATOM 1516 C C . PHE A 1 184 ? 13.804 -10.193 -13.677 1.00 86.62 184 PHE A C 1
ATOM 1518 O O . PHE A 1 184 ? 13.541 -10.215 -14.886 1.00 86.62 184 PHE A O 1
ATOM 1525 N N . GLY A 1 185 ? 12.874 -10.323 -12.729 1.00 93.38 185 GLY A N 1
ATOM 1526 C CA . GLY A 1 185 ? 11.441 -10.453 -12.986 1.00 93.38 185 GLY A CA 1
ATOM 1527 C C . GLY A 1 185 ? 10.740 -9.107 -13.149 1.00 93.38 185 GLY A C 1
ATOM 1528 O O . GLY A 1 185 ? 11.297 -8.053 -12.836 1.00 93.38 185 GLY A O 1
ATOM 1529 N N . ILE A 1 186 ? 9.492 -9.150 -13.619 1.00 95.31 186 ILE A N 1
ATOM 1530 C CA . ILE A 1 186 ? 8.624 -7.964 -13.647 1.00 95.31 186 ILE A CA 1
ATOM 1531 C C . ILE A 1 186 ? 8.356 -7.463 -12.223 1.00 95.31 186 ILE A C 1
ATOM 1533 O O . ILE A 1 186 ? 8.210 -6.270 -11.991 1.00 95.31 186 ILE A O 1
ATOM 1537 N N . GLU A 1 187 ? 8.391 -8.366 -11.248 1.00 96.25 187 GLU A N 1
ATOM 1538 C CA . GLU A 1 187 ? 8.218 -8.091 -9.827 1.00 96.25 187 GLU A CA 1
ATOM 1539 C C . GLU A 1 187 ? 9.246 -7.078 -9.314 1.00 96.25 187 GLU A C 1
ATOM 1541 O O . GLU A 1 187 ? 8.880 -6.159 -8.590 1.00 96.25 187 GLU A O 1
ATOM 1546 N N . GLN A 1 188 ? 10.508 -7.177 -9.747 1.00 95.44 188 GLN A N 1
ATOM 1547 C CA . GLN A 1 188 ? 11.545 -6.218 -9.358 1.00 95.44 188 GLN A CA 1
ATOM 1548 C C . GLN A 1 188 ? 11.308 -4.832 -9.965 1.00 95.44 188 GLN A C 1
ATOM 1550 O O . GLN A 1 188 ? 11.571 -3.820 -9.320 1.00 95.44 188 GLN A O 1
ATOM 1555 N N . VAL A 1 189 ? 10.788 -4.774 -11.192 1.00 96.25 189 VAL A N 1
ATOM 1556 C CA . VAL A 1 189 ? 10.434 -3.510 -11.852 1.00 96.25 189 VAL A CA 1
ATOM 1557 C C . VAL A 1 189 ? 9.231 -2.862 -11.158 1.00 96.25 189 VAL A C 1
ATOM 1559 O O . VAL A 1 189 ? 9.257 -1.666 -10.878 1.00 96.25 189 VAL A O 1
ATOM 1562 N N . VAL A 1 190 ? 8.205 -3.650 -10.821 1.00 97.44 190 VAL A N 1
ATOM 1563 C CA . VAL A 1 190 ? 7.036 -3.189 -10.054 1.00 97.44 190 VAL A CA 1
ATOM 1564 C C . VAL A 1 190 ? 7.454 -2.707 -8.664 1.00 97.44 190 VAL A C 1
ATOM 1566 O O . VAL A 1 190 ? 7.025 -1.636 -8.238 1.00 97.44 190 VAL A O 1
ATOM 1569 N N . ALA A 1 191 ? 8.312 -3.459 -7.967 1.00 97.31 191 ALA A N 1
ATOM 1570 C CA . ALA A 1 191 ? 8.835 -3.072 -6.660 1.00 97.31 191 ALA A CA 1
ATOM 1571 C C . ALA A 1 191 ? 9.578 -1.735 -6.734 1.00 97.31 191 ALA A C 1
ATOM 1573 O O . ALA A 1 191 ? 9.296 -0.831 -5.949 1.00 97.31 191 ALA A O 1
ATOM 1574 N N . TYR A 1 192 ? 10.445 -1.574 -7.735 1.00 95.62 192 TYR A N 1
ATOM 1575 C CA . TYR A 1 192 ? 11.169 -0.330 -7.963 1.00 95.62 192 TYR A CA 1
ATOM 1576 C C . TYR A 1 192 ? 10.231 0.851 -8.239 1.00 95.62 192 TYR A C 1
ATOM 1578 O O . TYR A 1 192 ? 10.372 1.914 -7.634 1.00 95.62 192 TYR A O 1
ATOM 1586 N N . TRP A 1 193 ? 9.232 0.670 -9.108 1.00 97.00 193 TRP A N 1
ATOM 1587 C CA . TRP A 1 193 ? 8.220 1.692 -9.374 1.00 97.00 193 TRP A CA 1
ATOM 1588 C C . TRP A 1 193 ? 7.489 2.121 -8.096 1.00 97.00 193 TRP A C 1
ATOM 1590 O O . TRP A 1 193 ? 7.346 3.317 -7.823 1.00 97.00 193 TRP A O 1
ATOM 1600 N N . LEU A 1 194 ? 7.063 1.155 -7.279 1.00 97.12 194 LEU A N 1
ATOM 1601 C CA . LEU A 1 194 ? 6.397 1.415 -6.005 1.00 97.12 194 LEU A CA 1
ATOM 1602 C C . LEU A 1 194 ? 7.317 2.161 -5.034 1.00 97.12 194 LEU A C 1
ATOM 1604 O O . LEU A 1 194 ? 6.892 3.131 -4.413 1.00 97.12 194 LEU A O 1
ATOM 1608 N N . GLN A 1 195 ? 8.589 1.778 -4.948 1.00 95.81 195 GLN A N 1
ATOM 1609 C CA . GLN A 1 195 ? 9.588 2.454 -4.123 1.00 95.81 195 GLN A CA 1
ATOM 1610 C C . GLN A 1 195 ? 9.800 3.916 -4.548 1.00 95.81 195 GLN A C 1
ATOM 1612 O O . GLN A 1 195 ? 9.724 4.817 -3.709 1.00 95.81 195 GLN A O 1
ATOM 1617 N N . VAL A 1 196 ? 9.988 4.193 -5.843 1.00 94.19 196 VAL A N 1
ATOM 1618 C CA . VAL A 1 196 ? 10.091 5.576 -6.351 1.00 94.19 196 VAL A CA 1
ATOM 1619 C C . VAL A 1 196 ? 8.801 6.353 -6.073 1.00 94.19 196 VAL A C 1
ATOM 1621 O O . VAL A 1 196 ? 8.854 7.518 -5.665 1.00 94.19 196 VAL A O 1
ATOM 1624 N N . SER A 1 197 ? 7.643 5.704 -6.217 1.00 93.19 197 SER A N 1
ATOM 1625 C CA . SER A 1 197 ? 6.336 6.299 -5.909 1.00 93.19 197 SER A CA 1
ATOM 1626 C C . SER A 1 197 ? 6.226 6.704 -4.434 1.00 93.19 197 SER A C 1
ATOM 1628 O O . SER A 1 197 ? 5.805 7.823 -4.133 1.00 93.19 197 SER A O 1
ATOM 1630 N N . LEU A 1 198 ? 6.676 5.848 -3.507 1.00 92.62 198 LEU A N 1
ATOM 1631 C CA . LEU A 1 198 ? 6.732 6.152 -2.071 1.00 92.62 198 LEU A CA 1
ATOM 1632 C C . LEU A 1 198 ? 7.646 7.349 -1.777 1.00 92.62 198 LEU A C 1
ATOM 1634 O O . LEU A 1 198 ? 7.254 8.242 -1.030 1.00 92.62 198 LEU A O 1
ATOM 1638 N N . LEU A 1 199 ? 8.836 7.411 -2.381 1.00 90.44 199 LEU A N 1
ATOM 1639 C CA . LEU A 1 199 ? 9.767 8.534 -2.197 1.00 90.44 199 LEU A CA 1
ATOM 1640 C C . LEU A 1 199 ? 9.207 9.853 -2.754 1.00 90.44 199 LEU A C 1
ATOM 1642 O O . LEU A 1 199 ? 9.366 10.917 -2.150 1.00 90.44 199 LEU A O 1
ATOM 1646 N N . THR A 1 200 ? 8.512 9.790 -3.889 1.00 88.81 200 THR A N 1
ATOM 1647 C CA . THR A 1 200 ? 7.964 10.974 -4.564 1.00 88.81 200 THR A CA 1
ATOM 1648 C C . THR A 1 200 ? 6.884 11.670 -3.734 1.00 88.81 200 THR A C 1
ATOM 1650 O O . THR A 1 200 ? 6.858 12.904 -3.696 1.00 88.81 200 THR A O 1
ATOM 1653 N N . ARG A 1 201 ? 6.061 10.914 -2.985 1.00 85.62 201 ARG A N 1
ATOM 1654 C CA . ARG A 1 201 ? 5.031 11.474 -2.083 1.00 85.62 201 ARG A CA 1
ATOM 1655 C C . ARG A 1 201 ? 5.603 12.498 -1.102 1.00 85.62 201 ARG A C 1
ATOM 1657 O O . ARG A 1 201 ? 4.971 13.514 -0.820 1.00 85.62 201 ARG A O 1
ATOM 1664 N N . TRP A 1 202 ? 6.812 12.256 -0.605 1.00 81.44 202 TRP A N 1
ATOM 1665 C CA . TRP A 1 202 ? 7.442 13.097 0.411 1.00 81.44 202 TRP A CA 1
ATOM 1666 C C . TRP A 1 202 ? 8.220 14.272 -0.181 1.00 81.44 202 TRP A C 1
ATOM 1668 O O . TRP A 1 202 ? 8.296 15.326 0.445 1.00 81.44 202 TRP A O 1
ATOM 1678 N N . LYS A 1 203 ? 8.730 14.145 -1.411 1.00 73.56 203 LYS A N 1
ATOM 1679 C CA . LYS A 1 203 ? 9.446 15.227 -2.106 1.00 73.56 203 LYS A CA 1
ATOM 1680 C C . LYS A 1 203 ? 8.564 16.460 -2.324 1.00 73.56 203 LYS A C 1
ATOM 1682 O O . LYS A 1 203 ? 9.028 17.579 -2.108 1.00 73.56 203 LYS A O 1
ATOM 1687 N N . ALA A 1 204 ? 7.299 16.261 -2.705 1.00 64.81 204 ALA A N 1
ATOM 1688 C CA . ALA A 1 204 ? 6.333 17.352 -2.853 1.00 64.81 204 ALA A CA 1
ATOM 1689 C C . ALA A 1 204 ? 6.153 18.126 -1.533 1.00 64.81 204 ALA A C 1
ATOM 1691 O O . ALA A 1 204 ? 6.284 19.350 -1.505 1.00 64.81 204 ALA A O 1
ATOM 1692 N N . LEU A 1 205 ? 5.986 17.399 -0.423 1.00 64.44 205 LEU A N 1
ATOM 1693 C CA . LEU A 1 205 ? 5.877 17.974 0.921 1.00 64.44 205 LEU A CA 1
ATOM 1694 C C . LEU A 1 205 ? 7.147 18.726 1.339 1.00 64.44 205 LEU A C 1
ATOM 1696 O O . LEU A 1 205 ? 7.048 19.808 1.910 1.00 64.44 205 LEU A O 1
ATOM 1700 N N . THR A 1 206 ? 8.340 18.210 1.033 1.00 67.88 206 THR A N 1
ATOM 1701 C CA . THR A 1 206 ? 9.606 18.888 1.359 1.00 67.88 206 THR A CA 1
ATOM 1702 C C . THR A 1 206 ? 9.752 20.220 0.614 1.00 67.88 206 THR A C 1
ATOM 1704 O O . THR A 1 206 ? 10.216 21.200 1.199 1.00 67.88 206 THR A O 1
ATOM 1707 N N . ILE A 1 207 ? 9.323 20.301 -0.652 1.00 67.38 207 ILE A N 1
ATOM 1708 C CA . ILE A 1 207 ? 9.337 21.556 -1.427 1.00 67.38 207 ILE A CA 1
ATOM 1709 C C . ILE A 1 207 ? 8.366 22.577 -0.823 1.00 67.38 207 ILE A C 1
ATOM 1711 O O . ILE A 1 207 ? 8.725 23.747 -0.648 1.00 67.38 207 ILE A O 1
ATOM 1715 N N . GLU A 1 208 ? 7.154 22.151 -0.470 1.00 69.75 208 GLU A N 1
ATOM 1716 C CA . GLU A 1 208 ? 6.167 23.007 0.196 1.00 69.75 208 GLU A CA 1
ATOM 1717 C C . GLU A 1 208 ? 6.673 23.503 1.556 1.00 69.75 208 GLU A C 1
ATOM 1719 O O . GLU A 1 208 ? 6.634 24.704 1.834 1.00 69.75 208 GLU A O 1
ATOM 1724 N N . GLN A 1 209 ? 7.228 22.605 2.375 1.00 65.75 209 GLN A N 1
ATOM 1725 C CA . GLN A 1 209 ? 7.819 22.935 3.673 1.00 65.75 209 GLN A CA 1
ATOM 1726 C C . GLN A 1 209 ? 8.989 23.915 3.530 1.00 65.75 209 GLN A C 1
ATOM 1728 O O . GLN A 1 209 ? 9.027 24.927 4.232 1.00 65.75 209 GLN A O 1
ATOM 1733 N N . GLY A 1 210 ? 9.909 23.675 2.591 1.00 66.25 210 GLY A N 1
ATOM 1734 C CA . GLY A 1 210 ? 11.026 24.580 2.307 1.00 66.25 210 GLY A CA 1
ATOM 1735 C C . GLY A 1 210 ? 10.552 25.962 1.852 1.00 66.25 210 GLY A C 1
ATOM 1736 O O . GLY A 1 210 ? 11.056 26.987 2.318 1.00 66.25 210 GLY A O 1
ATOM 1737 N N . THR A 1 211 ? 9.516 26.001 1.012 1.00 73.88 211 THR A N 1
ATOM 1738 C CA . THR A 1 211 ? 8.876 27.249 0.576 1.00 73.88 211 THR A CA 1
ATOM 1739 C C . THR A 1 211 ? 8.247 27.994 1.754 1.00 73.88 211 THR A C 1
ATOM 1741 O O . THR A 1 211 ? 8.389 29.215 1.853 1.00 73.88 211 THR A O 1
ATOM 1744 N N . GLN A 1 212 ? 7.583 27.289 2.674 1.00 76.38 212 GLN A N 1
ATOM 1745 C CA . GLN A 1 212 ? 6.964 27.896 3.850 1.00 76.38 212 GLN A CA 1
ATOM 1746 C C . GLN A 1 212 ? 8.004 28.468 4.822 1.00 76.38 212 GLN A C 1
ATOM 1748 O O . GLN A 1 212 ? 7.838 29.591 5.298 1.00 76.38 212 GLN A O 1
ATOM 1753 N N . VAL A 1 213 ? 9.100 27.746 5.077 1.00 75.62 213 VAL A N 1
ATOM 1754 C CA . VAL A 1 213 ? 10.218 28.240 5.900 1.00 75.62 213 VAL A CA 1
ATOM 1755 C C . VAL A 1 213 ? 10.822 29.503 5.286 1.00 75.62 213 VAL A C 1
ATOM 1757 O O . VAL A 1 213 ? 11.001 30.500 5.983 1.00 75.62 213 VAL A O 1
ATOM 1760 N N . PHE A 1 214 ? 11.068 29.507 3.973 1.00 76.12 214 PHE A N 1
ATOM 1761 C CA . PHE A 1 214 ? 11.594 30.679 3.272 1.00 76.12 214 PHE A CA 1
ATOM 1762 C C . PHE A 1 214 ? 10.656 31.894 3.362 1.00 76.12 214 PHE A C 1
ATOM 1764 O O . PHE A 1 214 ? 11.110 33.008 3.628 1.00 76.12 214 PHE A O 1
ATOM 1771 N N . ARG A 1 215 ? 9.340 31.693 3.197 1.00 83.69 215 ARG A N 1
ATOM 1772 C CA . ARG A 1 215 ? 8.338 32.762 3.368 1.00 83.69 215 ARG A CA 1
ATOM 1773 C C . ARG A 1 215 ? 8.350 33.331 4.786 1.00 83.69 215 ARG A C 1
ATOM 1775 O O . ARG A 1 215 ? 8.363 34.550 4.935 1.00 83.69 215 ARG A O 1
ATOM 1782 N N . ASN A 1 216 ? 8.418 32.470 5.801 1.00 84.00 216 ASN A N 1
ATOM 1783 C CA . ASN A 1 216 ? 8.490 32.900 7.197 1.00 84.00 216 ASN A CA 1
ATOM 1784 C C . ASN A 1 216 ? 9.738 33.766 7.458 1.00 84.00 216 ASN A C 1
ATOM 1786 O O . ASN A 1 216 ? 9.620 34.818 8.082 1.00 84.00 216 ASN A O 1
ATOM 1790 N N . LEU A 1 217 ? 10.903 33.389 6.912 1.00 78.31 217 LEU A N 1
ATOM 1791 C CA . LEU A 1 217 ? 12.138 34.180 7.019 1.00 78.31 217 LEU A CA 1
ATOM 1792 C C . LEU A 1 217 ? 12.010 35.563 6.356 1.00 78.31 217 LEU A C 1
ATOM 1794 O O . LEU A 1 217 ? 12.434 36.565 6.928 1.00 78.31 217 LEU A O 1
ATOM 1798 N N . LEU A 1 218 ? 11.4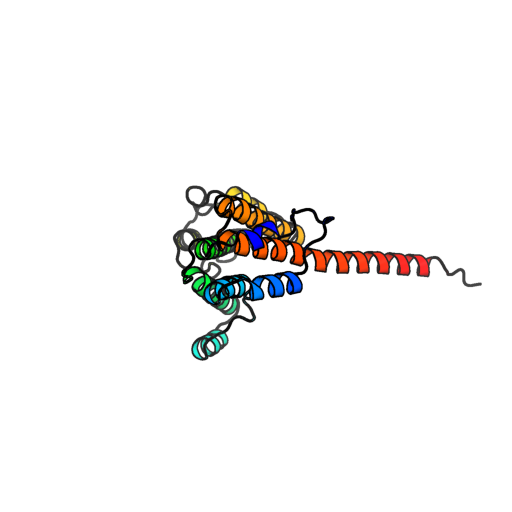00 35.647 5.167 1.00 81.88 218 LEU A N 1
ATOM 1799 C CA . LEU A 1 218 ? 11.153 36.934 4.501 1.00 81.88 218 LEU A CA 1
ATOM 1800 C C . LEU A 1 218 ? 10.213 37.839 5.309 1.00 81.88 218 LEU A C 1
ATOM 1802 O O . LEU A 1 218 ? 10.403 39.057 5.335 1.00 81.88 218 LEU A O 1
ATOM 1806 N N . ASP A 1 219 ? 9.202 37.264 5.955 1.00 87.31 219 ASP A N 1
ATOM 1807 C CA . ASP A 1 219 ? 8.253 38.018 6.772 1.00 87.31 219 ASP A CA 1
ATOM 1808 C C . ASP A 1 219 ? 8.861 38.483 8.103 1.00 87.31 219 ASP A C 1
ATOM 1810 O O . ASP A 1 219 ? 8.516 39.563 8.585 1.00 87.31 219 ASP A O 1
ATOM 1814 N N . GLU A 1 220 ? 9.799 37.730 8.682 1.00 79.06 220 GLU A N 1
ATOM 1815 C CA . GLU A 1 220 ? 10.601 38.178 9.829 1.00 79.06 220 GLU A CA 1
ATOM 1816 C C . GLU A 1 220 ? 11.526 39.345 9.457 1.00 79.06 220 GLU A C 1
ATOM 1818 O O . GLU A 1 220 ? 11.548 40.358 10.161 1.00 79.06 220 GLU A O 1
ATOM 1823 N N . LEU A 1 221 ? 12.205 39.267 8.307 1.00 76.56 221 LEU A N 1
ATOM 1824 C CA . LEU A 1 221 ? 13.071 40.342 7.808 1.00 76.56 221 LEU A CA 1
ATOM 1825 C C . LEU A 1 221 ? 12.291 41.640 7.552 1.00 76.56 221 LEU A C 1
ATOM 1827 O O . LEU A 1 221 ? 12.702 42.712 7.991 1.00 76.56 221 LEU A O 1
ATOM 1831 N N . LYS A 1 222 ? 11.100 41.554 6.947 1.00 75.81 222 LYS A N 1
ATOM 1832 C CA . LYS A 1 222 ? 10.217 42.721 6.742 1.00 75.81 222 LYS A CA 1
ATOM 1833 C C . LYS A 1 222 ? 9.760 43.378 8.045 1.00 75.81 222 LYS A C 1
ATOM 1835 O O . LYS A 1 222 ? 9.507 44.578 8.060 1.00 75.81 222 LYS A O 1
ATOM 1840 N N . LYS A 1 223 ? 9.636 42.614 9.135 1.00 71.12 223 LYS A N 1
ATOM 1841 C CA . LYS A 1 223 ? 9.311 43.158 10.465 1.00 71.12 223 LYS A CA 1
ATOM 1842 C C . LYS A 1 223 ? 10.503 43.852 11.119 1.00 71.12 223 LYS A C 1
ATOM 1844 O O . LYS A 1 223 ? 10.297 44.647 12.030 1.00 71.12 223 LYS A O 1
ATOM 1849 N N . THR A 1 224 ? 11.725 43.550 10.677 1.00 59.84 224 THR A N 1
ATOM 1850 C CA . THR A 1 224 ? 12.946 44.153 11.227 1.00 59.84 224 THR A CA 1
ATOM 1851 C C . THR A 1 224 ? 13.314 45.475 10.537 1.00 59.84 224 THR A C 1
ATOM 1853 O O . THR A 1 224 ? 13.992 46.298 11.144 1.00 59.84 224 THR A O 1
ATOM 1856 N N . ASP A 1 225 ? 12.792 45.733 9.331 1.00 57.16 225 ASP A N 1
ATOM 1857 C CA . ASP A 1 225 ? 13.071 46.932 8.522 1.00 57.16 225 ASP A CA 1
ATOM 1858 C C . ASP A 1 225 ? 12.028 48.060 8.664 1.00 57.16 225 ASP A C 1
ATOM 1860 O O . ASP A 1 225 ? 11.594 48.656 7.677 1.00 57.16 225 ASP A O 1
ATOM 1864 N N . ILE A 1 226 ? 11.628 48.410 9.895 1.00 54.06 226 ILE A N 1
ATOM 1865 C CA . ILE A 1 226 ? 10.945 49.693 10.138 1.00 54.06 226 ILE A CA 1
ATOM 1866 C C . ILE A 1 226 ? 11.341 50.322 11.491 1.00 54.06 226 ILE A C 1
ATOM 1868 O O . ILE A 1 226 ? 10.711 50.042 12.512 1.00 54.06 226 ILE A O 1
ATOM 1872 N N . PRO A 1 227 ? 12.261 51.302 11.518 1.00 45.53 227 PRO A N 1
ATOM 1873 C CA . PRO A 1 227 ? 12.097 52.496 12.330 1.00 45.53 227 PRO A CA 1
ATOM 1874 C C . PRO A 1 227 ? 11.352 53.543 11.487 1.00 45.53 227 PRO A C 1
ATOM 1876 O O . PRO A 1 227 ? 11.908 54.090 10.537 1.00 45.53 227 PRO A O 1
ATOM 1879 N N . GLN A 1 228 ? 10.085 53.819 11.816 1.00 50.41 228 GLN A N 1
ATOM 1880 C CA . GLN A 1 228 ? 9.415 55.015 11.299 1.00 50.41 228 GLN A CA 1
ATOM 1881 C C . GLN A 1 228 ? 9.910 56.213 12.107 1.00 50.41 228 GLN A C 1
ATOM 1883 O O . GLN A 1 228 ? 9.570 56.350 13.283 1.00 50.41 228 GLN A O 1
ATOM 1888 N N . THR A 1 229 ? 10.732 57.043 11.474 1.00 42.97 229 THR A N 1
ATOM 1889 C CA . THR A 1 229 ? 10.953 58.445 11.854 1.00 42.97 229 THR A CA 1
ATOM 1890 C C . THR A 1 229 ? 10.262 59.347 10.857 1.00 42.97 229 THR A C 1
ATOM 1892 O O . THR A 1 229 ? 10.430 59.071 9.647 1.00 42.97 229 THR A O 1
#

pLDDT: mean 90.14, std 10.15, range [42.97, 98.5]

Radius of gyration: 21.24 Å; chains: 1; bounding box: 48×74×46 Å

Secondary structure (DSSP, 8-state):
---HHHHHHSPP--S-TTSPPPPHHHHHHHHHHHS-HHHHHHHHHHH--STT----HHHHHHHHHPPTTHHHHHHHHHHHHHHHT-S-HHHHHHHHHHHHHHHHHHHHHHHHHT--STTT--S-SHHHHHHHH--STTTT-TTT-TTHHHHHHHHH---HHHHHHHHHHHHHHHHHHHHTT-TTSHHHHHHHHHHHHHHHHHHHHHHHHHHHHHHHHHHHHHHHS----